Protein AF-A0A522CCT6-F1 (afdb_monomer)

Sequence (217 aa):
MSASAGYTDYTLQALAQTRNPDTLGWSIVVLIGLASYLYTVEIQARRWPVVFAGLGFLLMDLFNETVNGIVAHASGYAAIWTVTGPTVYQPLVGLNAEILFTFAIAGMGFAKVLPEDRHARILGIDNRLFLVTVFSMLSVGIEVALHFGGIFHWAYPWWGWPAVPLIVVVGYMPFYGIAAWLHDLGEQRAKQLRLLALVGGTDLALIVVFGPVLGWL

Structure (mmCIF, N/CA/C/O backbone):
data_AF-A0A522CCT6-F1
#
_entry.id   AF-A0A522CCT6-F1
#
loop_
_atom_site.group_PDB
_atom_site.id
_atom_site.type_symbol
_atom_site.label_atom_id
_atom_site.label_alt_id
_atom_site.label_comp_id
_atom_site.label_asym_id
_atom_site.label_entity_id
_atom_site.label_seq_id
_atom_site.pdbx_PDB_ins_code
_atom_site.Cartn_x
_atom_site.Cartn_y
_atom_site.Cartn_z
_atom_site.occupancy
_atom_site.B_iso_or_equiv
_atom_site.auth_seq_id
_atom_site.auth_comp_id
_atom_site.auth_asym_id
_atom_site.auth_atom_id
_atom_site.pdbx_PDB_model_num
ATOM 1 N N . MET A 1 1 ? 14.608 16.348 -27.925 1.00 38.34 1 MET A N 1
ATOM 2 C CA . MET A 1 1 ? 15.075 14.965 -27.699 1.00 38.34 1 MET A CA 1
ATOM 3 C C . MET A 1 1 ? 13.858 14.072 -27.823 1.00 38.34 1 MET A C 1
ATOM 5 O O . MET A 1 1 ? 12.977 14.163 -26.981 1.00 38.34 1 MET A O 1
ATOM 9 N N . SER A 1 2 ? 13.725 13.343 -28.931 1.00 38.22 2 SER A N 1
ATOM 10 C CA . SER A 1 2 ? 12.624 12.397 -29.117 1.00 38.22 2 SER A CA 1
ATOM 11 C C . SER A 1 2 ? 12.846 11.221 -28.172 1.00 38.22 2 SER A C 1
ATOM 13 O O . SER A 1 2 ? 13.811 10.480 -28.354 1.00 38.22 2 SER A O 1
ATOM 15 N N . ALA A 1 3 ? 12.005 11.081 -27.149 1.00 44.88 3 ALA A N 1
ATOM 16 C CA . ALA A 1 3 ? 11.965 9.859 -26.361 1.00 44.88 3 ALA A CA 1
ATOM 17 C C . ALA A 1 3 ? 11.615 8.714 -27.317 1.00 44.88 3 ALA A C 1
ATOM 19 O O . ALA A 1 3 ? 10.571 8.740 -27.970 1.00 44.88 3 ALA A O 1
ATOM 20 N N . SER A 1 4 ? 12.533 7.768 -27.484 1.00 45.31 4 SER A N 1
ATOM 21 C CA . SER A 1 4 ? 12.257 6.524 -28.189 1.00 45.31 4 SER A CA 1
ATOM 22 C C . SER A 1 4 ? 11.098 5.821 -27.488 1.00 45.31 4 SER A C 1
ATOM 24 O O . SER A 1 4 ? 11.133 5.658 -26.271 1.00 45.31 4 SER A O 1
ATOM 26 N N . ALA A 1 5 ? 10.081 5.427 -28.255 1.00 58.88 5 ALA A N 1
ATOM 27 C CA . ALA A 1 5 ? 8.995 4.584 -27.777 1.00 58.88 5 ALA A CA 1
ATOM 28 C C . ALA A 1 5 ? 9.580 3.274 -27.227 1.00 58.88 5 ALA A C 1
ATOM 30 O O . ALA A 1 5 ? 10.168 2.492 -27.974 1.00 58.88 5 ALA A O 1
ATOM 31 N N . GLY A 1 6 ? 9.470 3.081 -25.919 1.00 83.00 6 GLY A N 1
ATOM 32 C CA . GLY A 1 6 ? 10.033 1.946 -25.209 1.00 83.00 6 GLY A CA 1
ATOM 33 C C . GLY A 1 6 ? 9.974 2.179 -23.706 1.00 83.00 6 GLY A C 1
ATOM 34 O O . GLY A 1 6 ? 10.095 3.312 -23.238 1.00 83.00 6 GLY A O 1
ATOM 35 N N . TYR A 1 7 ? 9.772 1.095 -22.964 1.00 94.00 7 TYR A N 1
ATOM 36 C CA . TYR A 1 7 ? 9.820 1.128 -21.512 1.00 94.00 7 TYR A CA 1
ATOM 37 C C . TYR A 1 7 ? 11.208 1.536 -21.008 1.00 94.00 7 TYR A C 1
ATOM 39 O O . TYR A 1 7 ? 12.218 1.224 -21.639 1.00 94.00 7 TYR A O 1
ATOM 47 N N . THR A 1 8 ? 11.268 2.184 -19.846 1.00 95.31 8 THR A N 1
ATOM 48 C CA . THR A 1 8 ? 12.533 2.405 -19.133 1.00 95.31 8 THR A CA 1
ATOM 49 C C . THR A 1 8 ? 13.175 1.074 -18.728 1.00 95.31 8 THR A C 1
ATOM 51 O O . THR A 1 8 ? 12.474 0.088 -18.485 1.00 95.31 8 THR A O 1
ATOM 54 N N . ASP A 1 9 ? 14.504 1.046 -18.596 1.00 95.12 9 ASP A N 1
ATOM 55 C CA . ASP A 1 9 ? 15.256 -0.186 -18.302 1.00 95.12 9 ASP A CA 1
ATOM 56 C C . ASP A 1 9 ? 14.780 -0.888 -17.020 1.00 95.12 9 ASP A C 1
ATOM 58 O O . ASP A 1 9 ? 14.570 -2.101 -17.011 1.00 95.12 9 ASP A O 1
ATOM 62 N N . TYR A 1 10 ? 14.529 -0.131 -15.948 1.00 95.12 10 TYR A N 1
ATOM 63 C CA . TYR A 1 10 ? 14.006 -0.691 -14.697 1.00 95.12 10 TYR A CA 1
ATOM 64 C C . TYR A 1 10 ? 12.554 -1.172 -14.824 1.00 95.12 10 TYR A C 1
ATOM 66 O O . TYR A 1 10 ? 12.183 -2.142 -14.168 1.00 95.12 10 TYR A O 1
ATOM 74 N N . THR A 1 11 ? 11.738 -0.569 -15.698 1.00 96.31 11 THR A N 1
ATOM 75 C CA . THR A 1 11 ? 10.384 -1.079 -15.965 1.00 96.31 11 THR A CA 1
ATOM 76 C C . THR A 1 11 ? 10.453 -2.399 -16.721 1.00 96.31 11 THR A C 1
ATOM 78 O O . THR A 1 11 ? 9.751 -3.338 -16.358 1.00 96.31 11 THR A O 1
ATOM 81 N N . LEU A 1 12 ? 11.335 -2.521 -17.719 1.00 96.19 12 LEU A N 1
ATOM 82 C CA . LEU A 1 12 ? 11.570 -3.792 -18.413 1.00 96.19 12 LEU A CA 1
ATOM 83 C C . LEU A 1 12 ? 12.050 -4.878 -17.447 1.00 96.19 12 LEU A C 1
ATOM 85 O O . LEU A 1 12 ? 11.553 -6.003 -17.489 1.00 96.19 12 LEU A O 1
ATOM 89 N N . GLN A 1 13 ? 12.976 -4.535 -16.550 1.00 96.25 13 GLN A N 1
ATOM 90 C CA . GLN A 1 13 ? 13.463 -5.452 -15.525 1.00 96.25 13 GLN A CA 1
ATOM 91 C C . GLN A 1 13 ? 12.337 -5.904 -14.585 1.00 96.25 13 GLN A C 1
ATOM 93 O O . GLN A 1 13 ? 12.165 -7.104 -14.379 1.00 96.25 13 GLN A O 1
ATOM 98 N N . ALA A 1 14 ? 11.548 -4.971 -14.050 1.00 97.00 14 ALA A N 1
ATOM 99 C CA . ALA A 1 14 ? 10.438 -5.281 -13.155 1.00 97.00 14 ALA A CA 1
ATOM 100 C C . ALA A 1 14 ? 9.352 -6.126 -13.847 1.00 97.00 14 ALA A C 1
ATOM 102 O O . ALA A 1 14 ? 8.831 -7.077 -13.260 1.00 97.00 14 ALA A O 1
ATOM 103 N N . LEU A 1 15 ? 9.039 -5.840 -15.116 1.00 95.88 15 LEU A N 1
ATOM 104 C CA . LEU A 1 15 ? 8.110 -6.645 -15.917 1.00 95.88 15 LEU A CA 1
ATOM 105 C C . LEU A 1 15 ? 8.635 -8.070 -16.134 1.00 95.88 15 LEU A C 1
ATOM 107 O O . LEU A 1 15 ? 7.863 -9.016 -16.017 1.00 95.88 15 LEU A O 1
ATOM 111 N N . ALA A 1 16 ? 9.938 -8.249 -16.371 1.00 95.44 16 ALA A N 1
ATOM 112 C CA . ALA A 1 16 ? 10.547 -9.576 -16.502 1.00 95.44 16 ALA A CA 1
ATOM 113 C C . ALA A 1 16 ? 10.541 -10.385 -15.186 1.00 95.44 16 ALA A C 1
ATOM 115 O O . ALA A 1 16 ? 10.553 -11.615 -15.215 1.00 95.44 16 ALA A O 1
ATOM 116 N N . GLN A 1 17 ? 10.525 -9.712 -14.032 1.00 95.31 17 GLN A N 1
ATOM 117 C CA . GLN A 1 17 ? 10.392 -10.347 -12.713 1.00 95.31 17 GLN A CA 1
ATOM 118 C C . GLN A 1 17 ? 8.932 -10.633 -12.336 1.00 95.31 17 GLN A C 1
ATOM 120 O O . GLN A 1 17 ? 8.663 -11.509 -11.511 1.00 95.31 17 GLN A O 1
ATOM 125 N N . THR A 1 18 ? 7.985 -9.907 -12.932 1.00 96.62 18 THR A N 1
ATOM 126 C CA . THR A 1 18 ? 6.568 -9.991 -12.581 1.00 96.62 18 THR A CA 1
ATOM 127 C C . THR A 1 18 ? 6.025 -11.387 -12.879 1.00 96.62 18 THR A C 1
ATOM 129 O O . THR A 1 18 ? 6.112 -11.885 -13.998 1.00 96.62 18 THR A O 1
ATOM 132 N N . ARG A 1 19 ? 5.454 -12.024 -11.853 1.00 96.00 19 ARG A N 1
ATOM 133 C CA . ARG A 1 19 ? 4.876 -13.378 -11.869 1.00 96.00 19 ARG A CA 1
ATOM 134 C C . ARG A 1 19 ? 5.852 -14.457 -12.345 1.00 96.00 19 ARG A C 1
ATOM 136 O O . ARG A 1 19 ? 5.422 -15.507 -12.817 1.00 96.00 19 ARG A O 1
ATOM 143 N N . ASN A 1 20 ? 7.155 -14.226 -12.184 1.00 96.25 20 ASN A N 1
ATOM 144 C CA . ASN A 1 20 ? 8.168 -15.227 -12.476 1.00 96.25 20 ASN A CA 1
ATOM 145 C C . ASN A 1 20 ? 8.211 -16.283 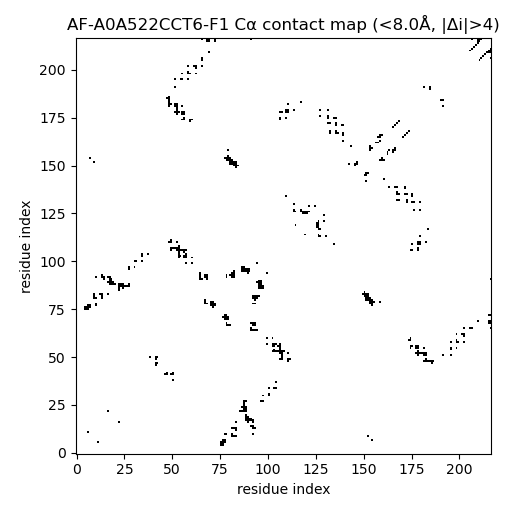-11.347 1.00 96.25 20 ASN A C 1
ATOM 147 O O . ASN A 1 20 ? 8.546 -15.941 -10.211 1.00 96.25 20 ASN A O 1
ATOM 151 N N . PRO A 1 21 ? 7.891 -17.564 -11.616 1.00 94.75 21 PRO A N 1
ATOM 152 C CA . PRO A 1 21 ? 7.942 -18.610 -10.597 1.00 94.75 21 PRO A CA 1
ATOM 153 C C . PRO A 1 21 ? 9.370 -18.936 -10.134 1.00 94.75 21 PRO A C 1
ATOM 155 O O . PRO A 1 21 ? 9.532 -19.458 -9.034 1.00 94.75 21 PRO A O 1
ATOM 158 N N . ASP A 1 22 ? 10.402 -18.601 -10.913 1.00 95.81 22 ASP A N 1
ATOM 159 C CA . ASP A 1 22 ? 11.800 -18.894 -10.572 1.00 95.81 22 ASP A CA 1
ATOM 160 C C . ASP A 1 22 ? 12.309 -18.054 -9.390 1.00 95.81 22 ASP A C 1
ATOM 162 O O . ASP A 1 22 ? 13.301 -18.413 -8.756 1.00 95.81 22 ASP A O 1
ATOM 166 N N . THR A 1 23 ? 11.632 -16.947 -9.059 1.00 94.88 23 THR A N 1
ATOM 167 C CA . THR A 1 23 ? 11.964 -16.140 -7.875 1.00 94.88 23 THR A CA 1
ATOM 168 C C . THR A 1 23 ? 11.328 -16.678 -6.592 1.00 94.88 23 THR A C 1
ATOM 170 O O . THR A 1 23 ? 11.617 -16.144 -5.523 1.00 94.88 23 THR A O 1
ATOM 173 N N . LEU A 1 24 ? 10.461 -17.704 -6.663 1.00 95.12 24 LEU A N 1
ATOM 174 C CA . LEU A 1 24 ? 9.726 -18.216 -5.502 1.00 95.12 24 LEU A CA 1
ATOM 175 C C . LEU A 1 24 ? 10.664 -18.668 -4.377 1.00 95.12 24 LEU A C 1
ATOM 177 O O . LEU A 1 24 ? 11.432 -19.619 -4.514 1.00 95.12 24 LEU A O 1
ATOM 181 N N . GLY A 1 25 ? 10.548 -18.000 -3.228 1.00 94.06 25 GLY A N 1
ATOM 182 C CA . GLY A 1 25 ? 11.356 -18.264 -2.038 1.00 94.06 25 GLY A CA 1
ATOM 183 C C . GLY A 1 25 ? 10.530 -18.673 -0.817 1.00 94.06 25 GLY A C 1
ATOM 184 O O . GLY A 1 25 ? 9.417 -18.198 -0.608 1.00 94.06 25 GLY A O 1
ATOM 185 N N . TRP A 1 26 ? 11.106 -19.509 0.053 1.00 95.44 26 TRP A N 1
ATOM 186 C CA . TRP A 1 26 ? 10.449 -20.017 1.270 1.00 95.44 26 TRP A CA 1
ATOM 187 C C . TRP A 1 26 ? 10.002 -18.938 2.262 1.00 95.44 26 TRP A C 1
ATOM 189 O O . TRP A 1 26 ? 9.054 -19.155 3.018 1.00 95.44 26 TRP A O 1
ATOM 199 N N . SER A 1 27 ? 10.636 -17.766 2.270 1.00 95.81 27 SER A N 1
ATOM 200 C CA . SER A 1 27 ? 10.248 -16.653 3.142 1.00 95.81 27 SER A CA 1
ATOM 201 C C . SER A 1 27 ? 8.829 -16.151 2.872 1.00 95.81 27 SER A C 1
ATOM 203 O O . SER A 1 27 ? 8.215 -15.633 3.801 1.00 95.81 27 SER A O 1
ATOM 205 N N . ILE A 1 28 ? 8.243 -16.391 1.689 1.00 96.25 28 ILE A N 1
ATOM 206 C CA . ILE A 1 28 ? 6.820 -16.098 1.456 1.00 96.25 28 ILE A CA 1
ATOM 207 C C . ILE A 1 28 ? 5.914 -16.866 2.430 1.00 96.25 28 ILE A C 1
ATOM 209 O O . ILE A 1 28 ? 4.930 -16.321 2.921 1.00 96.25 28 ILE A O 1
ATOM 213 N N . VAL A 1 29 ? 6.280 -18.101 2.794 1.00 97.25 29 VAL A N 1
ATOM 214 C CA . VAL A 1 29 ? 5.535 -18.919 3.764 1.00 97.25 29 VAL A CA 1
ATOM 215 C C . VAL A 1 29 ? 5.610 -18.298 5.159 1.00 97.25 29 VAL A C 1
ATOM 217 O O . VAL A 1 29 ? 4.612 -18.272 5.877 1.00 97.25 29 VAL A O 1
ATOM 220 N N . VAL A 1 30 ? 6.768 -17.742 5.532 1.00 97.44 30 VAL A N 1
ATOM 221 C CA . VAL A 1 30 ? 6.946 -17.025 6.805 1.00 97.44 30 VAL A CA 1
ATOM 222 C C . VAL A 1 30 ? 6.106 -15.749 6.828 1.00 97.44 30 VAL A C 1
ATOM 224 O O . VAL A 1 30 ? 5.435 -15.491 7.825 1.00 97.44 30 VAL A O 1
ATOM 227 N N . LEU A 1 31 ? 6.084 -14.985 5.732 1.00 97.75 31 LEU A N 1
ATOM 228 C CA . LEU A 1 31 ? 5.268 -13.773 5.608 1.00 97.75 31 LEU A CA 1
ATOM 229 C C . LEU A 1 31 ? 3.766 -14.085 5.714 1.00 97.75 31 LEU A C 1
ATOM 231 O O . LEU A 1 31 ? 3.056 -13.432 6.481 1.00 97.75 31 LEU A O 1
ATOM 235 N N . ILE A 1 32 ? 3.300 -15.137 5.030 1.00 98.00 32 ILE A N 1
ATOM 236 C CA . ILE A 1 32 ? 1.919 -15.635 5.132 1.00 98.00 32 ILE A CA 1
ATOM 237 C C . ILE A 1 32 ? 1.600 -16.044 6.572 1.00 98.00 32 ILE A C 1
ATOM 239 O O . ILE A 1 32 ? 0.561 -15.651 7.108 1.00 98.00 32 ILE A O 1
ATOM 243 N N . GLY A 1 33 ? 2.480 -16.820 7.209 1.00 98.38 33 GLY A N 1
ATOM 244 C CA . GLY A 1 33 ? 2.307 -17.275 8.587 1.00 98.38 33 GLY A CA 1
ATOM 245 C C . GLY A 1 33 ? 2.238 -16.114 9.580 1.00 98.38 33 GLY A C 1
ATOM 246 O O . GLY A 1 33 ? 1.347 -16.089 10.428 1.00 98.38 33 GLY A O 1
ATOM 247 N N . LEU A 1 34 ? 3.119 -15.120 9.433 1.00 98.31 34 LEU A N 1
ATOM 248 C CA . LEU A 1 34 ? 3.149 -13.917 10.264 1.00 98.31 34 LEU A CA 1
ATOM 249 C C . LEU A 1 34 ? 1.863 -13.101 10.118 1.00 98.31 34 LEU A C 1
ATOM 251 O O . LEU A 1 34 ? 1.221 -12.793 11.123 1.00 98.31 34 LEU A O 1
ATOM 255 N N . ALA A 1 35 ? 1.464 -12.780 8.884 1.00 98.50 35 ALA A N 1
ATOM 256 C CA . ALA A 1 35 ? 0.232 -12.040 8.634 1.00 98.50 35 ALA A CA 1
ATOM 257 C C . ALA A 1 35 ? -0.978 -12.801 9.198 1.00 98.50 35 ALA A C 1
ATOM 259 O O . ALA A 1 35 ? -1.757 -12.241 9.969 1.00 98.50 35 ALA A O 1
ATOM 260 N N . SER A 1 36 ? -1.085 -14.101 8.911 1.00 98.44 36 SER A N 1
ATOM 261 C CA . SER A 1 36 ? -2.173 -14.954 9.407 1.00 98.44 36 SER A CA 1
ATOM 262 C C . SER A 1 36 ? -2.245 -14.976 10.934 1.00 98.44 36 SER A C 1
ATOM 264 O O . SER A 1 36 ? -3.330 -14.853 11.506 1.00 98.44 36 SER A O 1
ATOM 266 N N . TYR A 1 37 ? -1.099 -15.097 11.609 1.00 98.69 37 TYR A N 1
ATOM 267 C CA . TYR A 1 37 ? -1.025 -15.075 13.067 1.00 98.69 37 TYR A CA 1
ATOM 268 C C . TYR A 1 37 ? -1.476 -13.726 13.639 1.00 98.69 37 TYR A C 1
ATOM 270 O O . TYR A 1 37 ? -2.319 -13.701 14.535 1.00 98.69 37 TYR A O 1
ATOM 278 N N . LEU A 1 38 ? -0.990 -12.607 13.091 1.00 98.62 38 LEU A N 1
ATOM 279 C CA . LEU A 1 38 ? -1.365 -11.263 13.545 1.00 98.62 38 LEU A CA 1
ATOM 280 C C . LEU A 1 38 ? -2.869 -11.010 13.392 1.00 98.62 38 LEU A C 1
ATOM 282 O O . LEU A 1 38 ? -3.520 -10.595 14.351 1.00 98.62 38 LEU A O 1
ATOM 286 N N . TYR A 1 39 ? -3.446 -11.339 12.234 1.00 98.69 39 TYR A N 1
ATOM 287 C CA . TYR A 1 39 ? -4.894 -11.248 12.038 1.00 98.69 39 TYR A CA 1
ATOM 288 C C . TYR A 1 39 ? -5.655 -12.162 13.005 1.00 98.69 39 TYR A C 1
ATOM 290 O O . TYR A 1 39 ? -6.651 -11.740 13.589 1.00 98.69 39 TYR A O 1
ATOM 298 N N . TH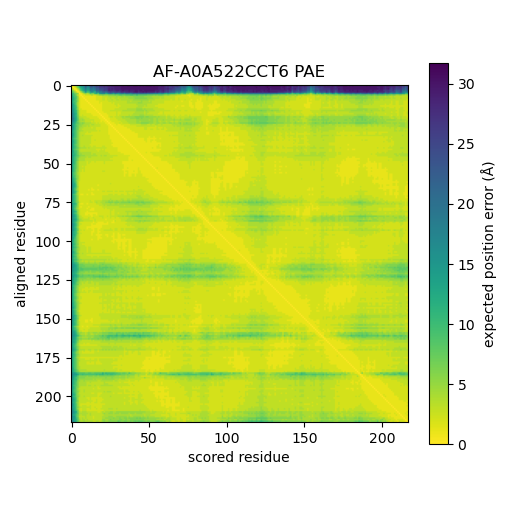R A 1 40 ? -5.175 -13.387 13.237 1.00 98.75 40 THR A N 1
ATOM 299 C CA . THR A 1 40 ? -5.801 -14.324 14.183 1.00 98.75 40 THR A CA 1
ATOM 300 C C . THR A 1 40 ? -5.842 -13.754 15.599 1.00 98.75 40 THR A C 1
ATOM 302 O O . THR A 1 40 ? -6.895 -13.793 16.235 1.00 98.75 40 THR A O 1
ATOM 305 N N . VAL A 1 41 ? -4.738 -13.176 16.081 1.00 98.62 41 VAL A N 1
ATOM 306 C CA . VAL A 1 41 ? -4.660 -12.554 17.413 1.00 98.62 41 VAL A CA 1
ATOM 307 C C . VAL A 1 41 ? -5.664 -11.407 17.547 1.00 98.62 41 VAL A C 1
ATOM 309 O O . VAL A 1 41 ? -6.403 -11.339 18.531 1.00 98.62 41 VAL A O 1
ATOM 312 N N . GLU A 1 42 ? -5.748 -10.525 16.550 1.00 98.44 42 GLU A N 1
ATOM 313 C CA . GLU A 1 42 ? -6.676 -9.388 16.588 1.00 98.44 42 GLU A CA 1
ATOM 314 C C . GLU A 1 42 ? -8.146 -9.825 16.483 1.00 98.44 42 GLU A C 1
ATOM 316 O O . GLU A 1 42 ? -9.010 -9.271 17.171 1.00 98.44 42 GLU A O 1
ATOM 321 N N . ILE A 1 43 ? -8.435 -10.865 15.695 1.00 98.50 43 ILE A N 1
ATOM 322 C CA . ILE A 1 43 ? -9.773 -11.462 15.583 1.00 98.50 43 ILE A CA 1
ATOM 323 C C . ILE A 1 43 ? -10.184 -12.134 16.899 1.00 98.50 43 ILE A C 1
ATOM 325 O O . ILE A 1 43 ? -11.303 -11.910 17.369 1.00 98.50 43 ILE A O 1
ATOM 329 N N . GLN A 1 44 ? -9.299 -12.914 17.530 1.00 98.50 44 GLN A N 1
ATOM 330 C CA . GLN A 1 44 ? -9.561 -13.553 18.828 1.00 98.50 44 GLN A CA 1
ATOM 331 C C . GLN A 1 44 ? -9.823 -12.517 19.925 1.00 98.50 44 GLN A C 1
ATOM 333 O O . GLN A 1 44 ? -10.746 -12.677 20.724 1.00 98.50 44 GLN A O 1
ATOM 338 N N . ALA A 1 45 ? -9.076 -11.411 19.907 1.00 98.12 45 ALA A N 1
ATOM 339 C CA . ALA A 1 45 ? -9.287 -10.273 20.796 1.00 98.12 45 ALA A CA 1
ATOM 340 C C . ALA A 1 45 ? -10.520 -9.419 20.432 1.00 98.12 45 ALA A C 1
ATOM 342 O O . ALA A 1 45 ? -10.807 -8.441 21.120 1.00 98.12 45 ALA A O 1
ATOM 343 N N . ARG A 1 46 ? -11.249 -9.760 19.357 1.00 97.31 46 ARG A N 1
ATOM 344 C CA . ARG A 1 46 ? -12.401 -9.015 18.816 1.00 97.31 46 ARG A CA 1
ATOM 345 C C . ARG A 1 46 ? -12.092 -7.549 18.492 1.00 97.31 46 ARG A C 1
ATOM 347 O O . ARG A 1 46 ? -12.990 -6.707 18.496 1.00 97.31 46 ARG A O 1
ATOM 354 N N . ARG A 1 47 ? -10.841 -7.242 18.146 1.00 97.50 47 ARG A N 1
ATOM 355 C CA . ARG A 1 47 ? -10.372 -5.899 17.773 1.00 97.50 47 ARG A CA 1
ATOM 356 C C . ARG A 1 47 ? -10.672 -5.611 16.303 1.00 97.50 47 ARG A C 1
ATOM 358 O O . ARG A 1 47 ? -9.785 -5.331 15.502 1.00 97.50 47 ARG A O 1
ATOM 365 N N . TRP A 1 48 ? -11.953 -5.676 15.943 1.00 97.75 48 TRP A N 1
ATOM 366 C CA . TRP A 1 48 ? -12.427 -5.448 14.575 1.00 97.75 48 TRP A CA 1
ATOM 367 C C . TRP A 1 48 ? -11.966 -4.120 13.960 1.00 97.75 48 TRP A C 1
ATOM 369 O O . TRP A 1 48 ? -11.579 -4.150 12.794 1.00 97.75 48 TRP A O 1
ATOM 379 N N . PRO A 1 49 ? -11.918 -2.989 14.695 1.00 97.75 49 PRO A N 1
ATOM 380 C CA . PRO A 1 49 ? -11.386 -1.745 14.141 1.00 97.75 49 PRO A CA 1
ATOM 381 C C . PRO A 1 49 ? -9.932 -1.867 13.662 1.00 97.75 49 PRO A C 1
ATOM 383 O O . PRO A 1 49 ? -9.588 -1.324 12.618 1.00 97.75 49 PRO A O 1
ATOM 386 N N . VAL A 1 50 ? -9.097 -2.636 14.372 1.00 98.31 50 VAL A N 1
ATOM 387 C CA . VAL A 1 50 ? -7.698 -2.899 13.993 1.00 98.31 50 VAL A CA 1
ATOM 388 C C . VAL A 1 50 ? -7.633 -3.814 12.773 1.00 98.31 50 VAL A C 1
ATOM 390 O O . VAL A 1 50 ? -6.931 -3.504 11.815 1.00 98.31 50 VAL A O 1
ATOM 393 N N . VAL A 1 51 ? -8.409 -4.905 12.774 1.00 98.56 51 VAL A N 1
ATOM 394 C CA . VAL A 1 51 ? -8.506 -5.832 11.630 1.00 98.56 51 VAL A CA 1
ATOM 395 C C . VAL A 1 51 ? -8.909 -5.082 10.362 1.00 98.56 51 VAL A C 1
ATOM 397 O O . VAL A 1 51 ? -8.277 -5.234 9.321 1.00 98.56 51 VAL A O 1
ATOM 400 N 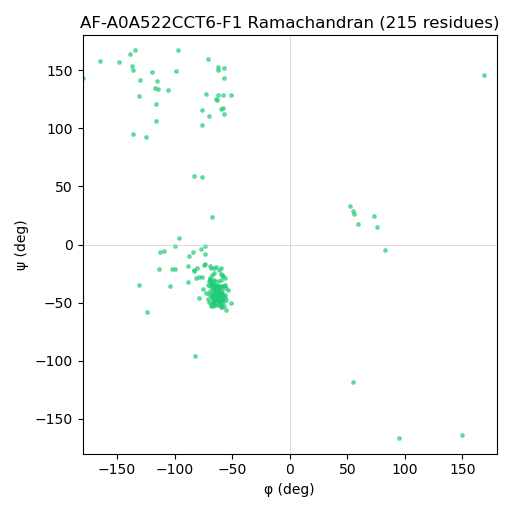N . PHE A 1 52 ? -9.942 -4.242 10.442 1.00 98.56 52 PHE A N 1
ATOM 401 C CA . PHE A 1 52 ? -10.418 -3.485 9.292 1.00 98.56 52 PHE A CA 1
ATOM 402 C C . PHE A 1 52 ? -9.453 -2.383 8.873 1.00 98.56 52 PHE A C 1
ATOM 404 O O . PHE A 1 52 ? -9.307 -2.176 7.677 1.00 98.56 52 PHE A O 1
ATOM 411 N N . ALA A 1 53 ? -8.750 -1.733 9.802 1.00 98.56 53 ALA A N 1
ATOM 412 C CA . ALA A 1 53 ? -7.679 -0.805 9.449 1.00 98.56 53 ALA A CA 1
ATOM 413 C C . ALA A 1 53 ? -6.562 -1.496 8.646 1.00 98.56 53 ALA A C 1
ATOM 415 O O . ALA A 1 53 ? -6.109 -0.943 7.648 1.00 98.56 53 ALA A O 1
ATOM 416 N N . GLY A 1 54 ? -6.173 -2.721 9.025 1.00 98.50 54 GLY A N 1
ATOM 417 C CA . GLY A 1 54 ? -5.242 -3.556 8.257 1.00 98.50 54 GLY A CA 1
ATOM 418 C C . GLY A 1 54 ? -5.743 -3.868 6.847 1.00 98.50 54 GLY A C 1
ATOM 419 O O . GLY A 1 54 ? -5.051 -3.593 5.870 1.00 98.50 54 GLY A O 1
ATOM 420 N N . LEU A 1 55 ? -6.976 -4.374 6.734 1.00 98.69 55 LEU A N 1
ATOM 421 C CA . LEU A 1 55 ? -7.576 -4.697 5.436 1.00 98.69 55 LEU A CA 1
ATOM 422 C C . LEU A 1 55 ? -7.744 -3.459 4.553 1.00 98.69 55 LEU A C 1
ATOM 424 O O . LEU A 1 55 ? -7.457 -3.518 3.368 1.00 98.69 55 LEU A O 1
ATOM 428 N N . GLY A 1 56 ? -8.185 -2.334 5.115 1.00 98.50 56 GLY A N 1
ATOM 429 C CA . GLY A 1 56 ? -8.338 -1.091 4.365 1.00 98.50 56 GLY A CA 1
ATOM 430 C C . GLY A 1 56 ? -7.010 -0.577 3.823 1.00 98.50 56 GLY A C 1
ATOM 431 O O . GLY A 1 56 ? -6.958 -0.139 2.680 1.00 98.50 56 GLY A O 1
ATOM 432 N N . PHE A 1 57 ? -5.938 -0.684 4.610 1.00 98.62 57 PHE A N 1
ATOM 433 C CA . PHE A 1 57 ? -4.592 -0.314 4.173 1.00 98.62 57 PHE A CA 1
ATOM 434 C C . PHE A 1 57 ? -4.114 -1.195 3.010 1.00 98.62 57 PHE A C 1
ATOM 436 O O . PHE A 1 57 ? -3.629 -0.674 2.012 1.00 98.62 57 PHE A O 1
ATOM 443 N N . LEU A 1 58 ? -4.325 -2.512 3.105 1.00 98.62 58 LEU A N 1
ATOM 444 C CA . LEU A 1 58 ? -4.007 -3.460 2.035 1.00 98.62 58 LEU A CA 1
ATOM 445 C C . LEU A 1 58 ? -4.818 -3.208 0.759 1.00 98.62 58 LEU A C 1
ATOM 447 O O . LEU A 1 58 ? -4.272 -3.265 -0.333 1.00 98.62 58 LEU A O 1
ATOM 451 N N . LEU A 1 59 ? -6.119 -2.941 0.871 1.00 98.50 59 LEU A N 1
ATOM 452 C CA . LEU A 1 59 ? -6.953 -2.672 -0.304 1.00 98.50 59 LEU A CA 1
ATOM 453 C C . LEU A 1 59 ? -6.532 -1.370 -1.001 1.00 98.50 59 LEU A C 1
ATOM 455 O O . LEU A 1 59 ? -6.472 -1.316 -2.221 1.00 98.50 59 LEU A O 1
ATOM 459 N N . MET A 1 60 ? -6.147 -0.339 -0.242 1.00 98.12 60 MET A N 1
ATOM 460 C CA . MET A 1 60 ? -5.562 0.866 -0.842 1.00 98.12 60 MET A CA 1
ATOM 461 C C . MET A 1 60 ? -4.256 0.578 -1.590 1.00 98.12 60 MET A C 1
ATOM 463 O O . MET A 1 60 ? -4.013 1.198 -2.624 1.00 98.12 60 MET A O 1
ATOM 467 N N . ASP A 1 61 ? -3.439 -0.355 -1.101 1.00 97.81 61 ASP A N 1
ATOM 468 C CA . ASP A 1 61 ? -2.227 -0.804 -1.792 1.00 97.81 61 ASP A CA 1
ATOM 469 C C . ASP A 1 61 ? -2.553 -1.498 -3.106 1.00 97.81 61 ASP A C 1
ATOM 471 O O . ASP A 1 61 ? -2.091 -1.084 -4.165 1.00 97.81 61 ASP A O 1
ATOM 475 N N . LEU A 1 62 ? -3.450 -2.483 -3.060 1.00 98.12 62 LEU A N 1
ATOM 476 C CA . LEU A 1 62 ? -3.884 -3.210 -4.248 1.00 98.12 62 LEU A CA 1
ATOM 477 C C . LEU A 1 62 ? -4.492 -2.276 -5.297 1.00 98.12 62 LEU A C 1
ATOM 479 O O . LEU A 1 62 ? -4.195 -2.433 -6.484 1.00 98.12 62 LEU A O 1
ATOM 483 N N . PHE A 1 63 ? -5.281 -1.281 -4.881 1.00 98.00 63 PHE A N 1
ATOM 484 C CA . PHE A 1 63 ? -5.787 -0.242 -5.774 1.00 98.00 63 PHE A CA 1
ATOM 485 C C . PHE A 1 63 ? -4.643 0.492 -6.481 1.00 98.00 63 PHE A C 1
ATOM 487 O O . PHE A 1 63 ? -4.621 0.591 -7.710 1.00 98.00 63 PHE A O 1
ATOM 494 N N . ASN A 1 64 ? -3.676 0.994 -5.709 1.00 97.75 64 ASN A N 1
ATOM 495 C CA . ASN A 1 64 ? -2.556 1.773 -6.227 1.00 97.75 64 ASN A CA 1
ATOM 496 C C . ASN A 1 64 ? -1.651 0.944 -7.135 1.00 97.75 64 ASN A C 1
ATOM 498 O O . ASN A 1 64 ? -1.288 1.418 -8.206 1.00 97.75 64 ASN A O 1
ATOM 502 N N . GLU A 1 65 ? -1.356 -0.300 -6.778 1.00 97.81 65 GLU A N 1
ATOM 503 C CA . GLU A 1 65 ? -0.540 -1.208 -7.586 1.00 97.81 65 GLU A CA 1
ATOM 504 C C . GLU A 1 65 ? -1.240 -1.631 -8.879 1.00 97.81 65 GLU A C 1
ATOM 506 O O . GLU A 1 65 ? -0.615 -1.754 -9.935 1.00 97.81 65 GLU A O 1
ATOM 511 N N . THR A 1 66 ? -2.565 -1.776 -8.833 1.00 98.00 66 THR A N 1
ATOM 512 C CA . THR A 1 66 ? -3.372 -2.017 -10.033 1.00 98.00 66 THR A CA 1
ATOM 513 C C . THR A 1 66 ? -3.330 -0.805 -10.962 1.00 98.00 66 THR A C 1
ATOM 515 O O . THR A 1 66 ? -3.060 -0.949 -12.155 1.00 98.00 66 THR A O 1
ATOM 518 N N . VAL A 1 67 ? -3.533 0.406 -10.431 1.00 97.75 67 VAL A N 1
ATOM 519 C CA . VAL A 1 67 ? -3.412 1.655 -11.202 1.00 97.75 67 VAL A CA 1
ATOM 520 C C . VAL A 1 67 ? -1.993 1.833 -11.744 1.00 97.75 67 VAL A C 1
ATOM 522 O O . VAL A 1 67 ? -1.830 2.211 -12.901 1.00 97.75 67 VAL A O 1
ATOM 525 N N . ASN A 1 68 ? -0.973 1.510 -10.955 1.00 97.69 68 ASN A N 1
ATOM 526 C CA . ASN A 1 68 ? 0.431 1.577 -11.343 1.00 97.69 68 ASN A CA 1
ATOM 527 C C . ASN A 1 68 ? 0.725 0.671 -12.554 1.00 97.69 68 ASN A C 1
ATOM 529 O O . ASN A 1 68 ? 1.313 1.125 -13.538 1.00 97.69 68 ASN A O 1
ATOM 533 N N . GLY A 1 69 ? 0.231 -0.573 -12.537 1.00 97.06 69 GLY A N 1
ATOM 534 C CA . GLY A 1 69 ? 0.312 -1.492 -13.677 1.00 97.06 69 GLY A CA 1
ATOM 535 C C . GLY A 1 69 ? -0.452 -0.999 -14.912 1.00 97.06 69 GLY A C 1
ATOM 536 O O . GLY A 1 69 ? 0.070 -1.058 -16.026 1.00 97.06 69 GLY A O 1
ATOM 537 N N . ILE A 1 70 ? -1.651 -0.431 -14.727 1.00 97.50 70 ILE A N 1
ATOM 538 C CA . ILE A 1 70 ? -2.423 0.183 -15.822 1.00 97.50 70 ILE A CA 1
ATOM 539 C C . ILE A 1 70 ? -1.645 1.348 -16.447 1.00 97.50 70 ILE A C 1
ATOM 541 O O . ILE A 1 70 ? -1.582 1.450 -17.671 1.00 97.50 70 ILE A O 1
ATOM 545 N N . VAL A 1 71 ? -1.035 2.216 -15.635 1.00 97.19 71 VAL A N 1
ATOM 546 C CA . VAL A 1 71 ? -0.225 3.348 -16.114 1.00 97.19 71 VAL A CA 1
ATOM 547 C C . VAL A 1 71 ? 1.013 2.867 -16.862 1.00 97.19 71 VAL A C 1
ATOM 549 O O . VAL A 1 71 ? 1.338 3.446 -17.902 1.00 97.19 71 VAL A O 1
ATOM 552 N N . ALA A 1 72 ? 1.659 1.792 -16.399 1.00 95.81 72 ALA A N 1
ATOM 553 C CA . ALA A 1 72 ? 2.759 1.169 -17.127 1.00 95.81 72 ALA A CA 1
ATOM 554 C C . ALA A 1 72 ? 2.315 0.805 -18.549 1.00 95.81 72 ALA A C 1
ATOM 556 O O . ALA A 1 72 ? 2.861 1.336 -19.516 1.00 95.81 72 ALA A O 1
ATOM 557 N N . HIS A 1 73 ? 1.251 0.007 -18.677 1.00 95.25 73 HIS A N 1
ATOM 558 C CA . HIS A 1 73 ? 0.739 -0.419 -19.977 1.00 95.25 73 HIS A CA 1
ATOM 559 C C . HIS A 1 73 ? 0.290 0.758 -20.856 1.00 95.25 73 HIS A C 1
ATOM 561 O O . HIS A 1 73 ? 0.705 0.878 -22.007 1.00 95.25 73 HIS A O 1
ATOM 567 N N . ALA A 1 74 ? -0.550 1.645 -20.316 1.00 95.56 74 ALA A N 1
ATOM 568 C CA . ALA A 1 74 ? -1.174 2.724 -21.077 1.00 95.56 74 ALA A CA 1
ATOM 569 C C . ALA A 1 74 ? -0.176 3.802 -21.524 1.00 95.56 74 ALA A C 1
ATOM 571 O O . ALA A 1 74 ? -0.370 4.416 -22.573 1.00 95.56 74 ALA A O 1
ATOM 572 N N . SER A 1 75 ? 0.880 4.052 -20.743 1.00 94.94 75 SER A N 1
ATOM 573 C CA . SER A 1 75 ? 1.902 5.038 -21.103 1.00 94.94 75 SER A CA 1
ATOM 574 C C . SER A 1 75 ? 2.906 4.512 -22.129 1.00 94.94 75 SER A C 1
ATOM 576 O O . SER A 1 75 ? 3.492 5.313 -22.856 1.00 94.94 75 SER A O 1
ATOM 578 N N . GLY A 1 76 ? 3.149 3.195 -22.159 1.00 93.12 76 GLY A N 1
ATOM 579 C CA . GLY A 1 76 ? 4.227 2.589 -22.947 1.00 93.12 76 GLY A CA 1
ATOM 580 C C . GLY A 1 76 ? 5.627 3.103 -22.581 1.00 93.12 76 GLY A C 1
ATOM 581 O O . GLY A 1 76 ? 6.548 2.982 -23.388 1.00 93.12 76 GLY A O 1
ATOM 582 N N . TYR A 1 77 ? 5.773 3.719 -21.402 1.00 94.81 77 TYR A N 1
ATOM 583 C CA . TYR A 1 77 ? 6.996 4.386 -20.949 1.00 94.81 77 TYR A CA 1
ATOM 584 C C . TYR A 1 77 ? 7.480 3.835 -19.607 1.00 94.81 77 TYR A C 1
ATOM 586 O O . TYR A 1 77 ? 8.605 3.350 -19.515 1.00 94.81 77 TYR A O 1
ATOM 594 N N . ALA A 1 78 ? 6.657 3.887 -18.560 1.00 96.38 78 ALA A N 1
ATOM 595 C CA . ALA A 1 78 ? 7.034 3.385 -17.243 1.00 96.38 78 ALA A CA 1
ATOM 596 C C . ALA A 1 78 ? 5.817 3.214 -16.333 1.00 96.38 78 ALA A C 1
ATOM 598 O O . ALA A 1 78 ? 4.794 3.872 -16.515 1.00 96.38 78 ALA A O 1
ATOM 599 N N . ALA A 1 79 ? 5.950 2.370 -15.313 1.00 96.62 79 ALA A N 1
ATOM 600 C CA . ALA A 1 79 ? 5.068 2.453 -14.155 1.00 96.62 79 ALA A CA 1
ATOM 601 C C . ALA A 1 79 ? 5.401 3.719 -13.336 1.00 96.62 79 ALA A C 1
ATOM 603 O O . ALA A 1 79 ? 6.499 4.274 -13.453 1.00 96.62 79 ALA A O 1
ATOM 604 N N . ILE A 1 80 ? 4.468 4.188 -12.504 1.00 96.69 80 ILE A N 1
ATOM 605 C CA . ILE A 1 80 ? 4.693 5.336 -11.610 1.00 96.69 80 ILE A CA 1
ATOM 606 C C . ILE A 1 80 ? 5.848 5.026 -10.643 1.00 96.69 80 ILE A C 1
ATOM 608 O O . ILE A 1 80 ? 6.740 5.859 -10.448 1.00 96.69 8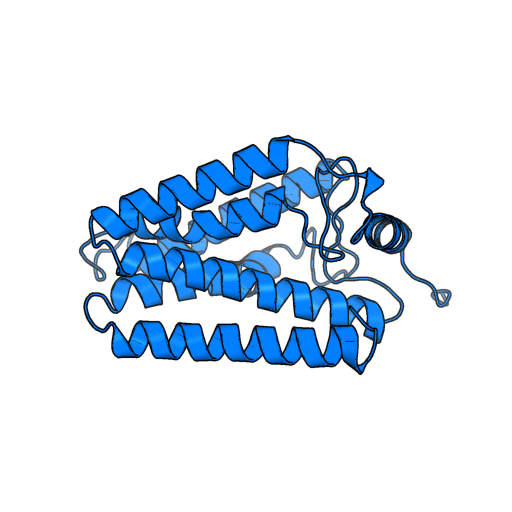0 ILE A O 1
ATOM 612 N N . TRP A 1 81 ? 5.866 3.806 -10.106 1.00 97.62 81 TRP A N 1
ATOM 613 C CA . TRP A 1 81 ? 7.007 3.222 -9.405 1.00 97.62 81 TRP A CA 1
ATOM 614 C C . TRP A 1 81 ? 7.215 1.770 -9.830 1.00 97.62 81 TRP A C 1
ATOM 616 O O . TRP A 1 81 ? 6.279 1.079 -10.232 1.00 97.62 81 TRP A O 1
ATOM 626 N N . THR A 1 82 ? 8.451 1.295 -9.731 1.00 97.50 82 THR A N 1
ATOM 627 C CA . THR A 1 82 ? 8.799 -0.104 -10.012 1.00 97.50 82 THR A CA 1
ATOM 628 C C . THR A 1 82 ? 9.745 -0.634 -8.958 1.00 97.50 82 THR A C 1
ATOM 630 O O . THR A 1 82 ? 10.560 0.112 -8.406 1.00 97.50 82 THR A O 1
ATOM 633 N N . VAL A 1 83 ? 9.651 -1.935 -8.713 1.00 97.31 83 VAL A N 1
ATOM 634 C CA . VAL A 1 83 ? 10.537 -2.643 -7.795 1.00 97.31 83 VAL A CA 1
ATOM 635 C C . VAL A 1 83 ? 11.362 -3.636 -8.590 1.00 97.31 83 VAL A C 1
ATOM 637 O O . VAL A 1 83 ? 10.844 -4.346 -9.454 1.00 97.31 83 VAL A O 1
ATOM 640 N N . THR A 1 84 ? 12.663 -3.650 -8.314 1.00 97.06 84 THR A N 1
ATOM 641 C CA . THR A 1 84 ? 13.623 -4.538 -8.970 1.00 97.06 84 THR A CA 1
ATOM 642 C C . THR A 1 84 ? 14.560 -5.182 -7.961 1.00 97.06 84 THR A C 1
ATOM 644 O O . THR A 1 84 ? 14.713 -4.702 -6.841 1.00 97.06 84 THR A O 1
ATOM 647 N N . GLY A 1 85 ? 15.297 -6.198 -8.400 1.00 94.31 85 GLY A N 1
ATOM 648 C CA . GLY A 1 85 ? 16.312 -6.857 -7.580 1.00 94.31 85 GLY A CA 1
ATOM 649 C C . GLY A 1 85 ? 15.769 -8.099 -6.872 1.00 94.31 85 GLY A C 1
ATOM 650 O O . GLY A 1 85 ? 14.730 -8.622 -7.277 1.00 94.31 85 GLY A O 1
ATOM 651 N N . PRO A 1 86 ? 16.497 -8.642 -5.881 1.00 94.50 86 PRO A N 1
ATOM 652 C CA . PRO A 1 86 ? 16.106 -9.882 -5.218 1.00 94.50 86 PRO A CA 1
ATOM 653 C C . PRO A 1 86 ? 14.779 -9.740 -4.458 1.00 94.50 86 PRO A C 1
ATOM 655 O O . PRO A 1 86 ? 14.650 -8.886 -3.586 1.00 94.50 86 PRO A O 1
ATOM 658 N N . THR A 1 87 ? 13.818 -10.610 -4.763 1.00 95.62 87 THR A N 1
ATOM 659 C CA . THR A 1 87 ? 12.530 -10.742 -4.066 1.00 95.62 87 THR A CA 1
ATOM 660 C C . THR A 1 87 ? 12.070 -12.193 -4.122 1.00 95.62 87 THR A C 1
ATOM 662 O O . THR A 1 87 ? 12.486 -12.950 -5.001 1.00 95.62 87 THR A O 1
ATOM 665 N N . VAL A 1 88 ? 11.212 -12.580 -3.182 1.00 95.75 88 VAL A N 1
ATOM 666 C CA . VAL A 1 88 ? 10.644 -13.927 -3.101 1.00 95.75 88 VAL A CA 1
ATOM 667 C C . VAL A 1 88 ? 9.477 -14.153 -4.058 1.00 95.75 88 VAL A C 1
ATOM 669 O O . VAL A 1 88 ? 9.140 -15.306 -4.287 1.00 95.75 88 VAL A O 1
ATOM 672 N N . TYR A 1 89 ? 8.817 -13.103 -4.559 1.00 97.38 89 TYR A N 1
ATOM 673 C CA . TYR A 1 89 ? 7.787 -13.157 -5.609 1.00 97.38 89 TYR A CA 1
ATOM 674 C C . TYR A 1 89 ? 7.277 -11.744 -5.925 1.00 97.38 89 TYR A C 1
ATOM 676 O O . TYR A 1 89 ? 7.070 -10.956 -5.004 1.00 97.38 89 TYR A O 1
ATOM 684 N N . GLN A 1 90 ? 6.983 -11.449 -7.195 1.00 97.69 90 GLN A N 1
ATOM 685 C CA . GLN A 1 90 ? 6.488 -10.136 -7.627 1.00 97.69 90 GLN A CA 1
ATOM 686 C C . GLN A 1 90 ? 5.161 -10.242 -8.399 1.00 97.69 90 GLN A C 1
ATOM 688 O O . GLN A 1 90 ? 5.184 -10.463 -9.606 1.00 97.69 90 GLN A O 1
ATOM 693 N N . PRO A 1 91 ? 3.983 -10.139 -7.752 1.00 96.75 91 PRO A N 1
ATOM 694 C CA . PRO A 1 91 ? 2.691 -10.242 -8.444 1.00 96.75 91 PRO A CA 1
ATOM 695 C C . PRO A 1 91 ? 2.378 -9.118 -9.449 1.00 96.75 91 PRO A C 1
ATOM 697 O O . PRO A 1 91 ? 1.655 -9.382 -10.417 1.00 96.75 91 PRO A O 1
ATOM 700 N N . LEU A 1 92 ? 2.872 -7.893 -9.225 1.00 97.50 92 LEU A N 1
ATOM 701 C CA . LEU A 1 92 ? 2.702 -6.731 -10.113 1.00 97.50 92 LEU A CA 1
ATOM 702 C C . LEU A 1 92 ? 4.016 -5.946 -10.216 1.00 97.50 92 LEU A C 1
ATOM 704 O O . LEU A 1 92 ? 4.897 -6.096 -9.378 1.00 97.50 92 LEU A O 1
ATOM 708 N N . VAL A 1 93 ? 4.133 -5.076 -11.219 1.00 96.88 93 VAL A N 1
ATOM 709 C CA . VAL A 1 93 ? 5.378 -4.355 -11.554 1.00 96.88 93 VAL A CA 1
ATOM 710 C C . VAL A 1 93 ? 5.977 -3.527 -10.397 1.00 96.88 93 VAL A C 1
ATOM 712 O O . VAL A 1 93 ? 7.194 -3.349 -10.336 1.00 96.88 93 VAL A O 1
ATOM 715 N N . GLY A 1 94 ? 5.143 -3.036 -9.474 1.00 96.19 94 GLY A N 1
ATOM 716 C CA . GLY A 1 94 ? 5.555 -2.318 -8.261 1.00 96.19 94 GLY A CA 1
ATOM 717 C C . GLY A 1 94 ? 5.346 -3.098 -6.960 1.00 96.19 94 GLY A C 1
ATOM 718 O O . GLY A 1 94 ? 5.801 -2.652 -5.911 1.00 96.19 94 GLY A O 1
ATOM 719 N N . LEU A 1 95 ? 4.726 -4.281 -7.017 1.00 97.81 95 LEU A N 1
ATOM 720 C CA . LEU A 1 95 ? 4.292 -5.026 -5.839 1.00 97.81 95 LEU A CA 1
ATOM 721 C C . LEU A 1 95 ? 5.038 -6.342 -5.737 1.00 97.81 95 LEU A C 1
ATOM 723 O O . LEU A 1 95 ? 4.723 -7.294 -6.454 1.00 97.81 95 LEU A O 1
ATOM 727 N N . ASN A 1 96 ? 5.968 -6.417 -4.793 1.00 97.56 96 ASN A N 1
ATOM 728 C CA . ASN A 1 96 ? 6.561 -7.676 -4.377 1.00 97.56 96 ASN A CA 1
ATOM 729 C C . ASN A 1 96 ? 5.888 -8.239 -3.115 1.00 97.56 96 ASN A C 1
ATOM 731 O O . ASN A 1 96 ? 5.091 -7.566 -2.458 1.00 97.56 96 ASN A O 1
ATOM 735 N N . ALA A 1 97 ? 6.158 -9.501 -2.788 1.00 97.44 97 ALA A N 1
ATOM 736 C CA . ALA A 1 97 ? 5.548 -10.162 -1.640 1.00 97.44 97 ALA A CA 1
ATOM 737 C C . ALA A 1 97 ? 5.928 -9.482 -0.315 1.00 97.44 97 ALA A C 1
ATOM 739 O O . ALA A 1 97 ? 5.096 -9.382 0.585 1.00 97.44 97 ALA A O 1
ATOM 740 N N . GLU A 1 98 ? 7.159 -8.992 -0.184 1.00 97.25 98 GLU A N 1
ATOM 741 C CA . GLU A 1 98 ? 7.623 -8.276 1.001 1.00 97.25 98 GLU A CA 1
ATOM 742 C C . GLU A 1 98 ? 6.793 -7.006 1.254 1.00 97.25 98 GLU A C 1
ATOM 744 O O . GLU A 1 98 ? 6.347 -6.777 2.382 1.00 97.25 98 GLU A O 1
ATOM 749 N N . ILE A 1 99 ? 6.522 -6.223 0.207 1.00 97.44 99 ILE A N 1
ATOM 750 C CA . ILE A 1 99 ? 5.664 -5.033 0.237 1.00 97.44 99 ILE A CA 1
ATOM 751 C C . ILE A 1 99 ? 4.223 -5.445 0.533 1.00 97.44 99 ILE A C 1
ATOM 753 O O . ILE A 1 99 ? 3.657 -4.973 1.517 1.00 97.44 99 ILE A O 1
ATOM 757 N N . LEU A 1 100 ? 3.671 -6.409 -0.210 1.00 98.25 100 LEU A N 1
ATOM 758 C CA . LEU A 1 100 ? 2.299 -6.893 -0.030 1.00 98.25 100 LEU A CA 1
ATOM 759 C C . LEU A 1 100 ? 2.008 -7.263 1.432 1.00 98.25 100 LEU A C 1
ATOM 761 O O . LEU A 1 100 ? 1.018 -6.822 2.018 1.00 98.25 100 LEU A O 1
ATOM 765 N N . PHE A 1 101 ? 2.880 -8.063 2.050 1.00 98.19 101 PHE A N 1
ATOM 766 C CA . PHE A 1 101 ? 2.686 -8.486 3.436 1.00 98.19 101 PHE A CA 1
ATOM 767 C C . PHE A 1 101 ? 3.011 -7.387 4.449 1.00 98.19 101 PHE A C 1
ATOM 769 O O . PHE A 1 101 ? 2.393 -7.360 5.514 1.00 98.19 101 PHE A O 1
ATOM 776 N N . THR A 1 102 ? 3.906 -6.451 4.124 1.00 97.88 102 THR A N 1
ATOM 777 C CA . THR A 1 102 ? 4.123 -5.247 4.938 1.00 97.88 102 THR A CA 1
ATOM 778 C C . THR A 1 102 ? 2.855 -4.396 4.984 1.00 97.88 102 THR A C 1
ATOM 780 O O . THR A 1 102 ? 2.395 -4.038 6.069 1.00 97.88 102 THR A O 1
ATOM 783 N N . PHE A 1 103 ? 2.222 -4.133 3.840 1.00 98.00 103 PHE A N 1
ATOM 784 C CA . PHE A 1 103 ? 1.000 -3.331 3.753 1.00 98.00 103 PHE A CA 1
ATOM 785 C C . PHE A 1 103 ? -0.206 -4.062 4.356 1.00 98.00 103 PHE A C 1
ATOM 787 O O . PHE A 1 103 ? -1.042 -3.435 5.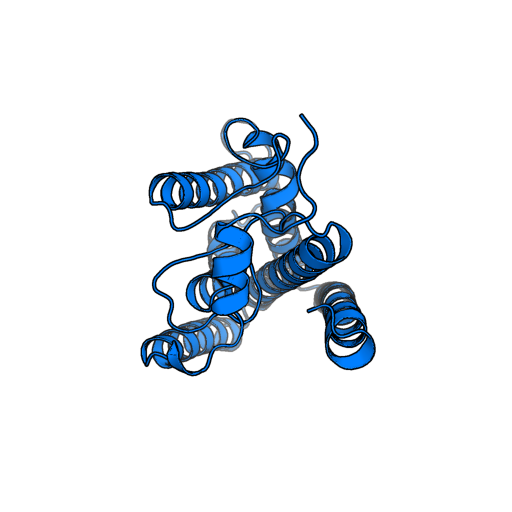011 1.00 98.00 103 PHE A O 1
ATOM 794 N N . ALA A 1 104 ? -0.236 -5.398 4.274 1.00 97.94 104 ALA A N 1
ATOM 795 C CA . ALA A 1 104 ? -1.234 -6.223 4.952 1.00 97.94 104 ALA A CA 1
ATOM 796 C C . ALA A 1 104 ? -1.246 -6.054 6.481 1.00 97.94 104 ALA A C 1
ATOM 798 O O . ALA A 1 104 ? -2.286 -6.281 7.104 1.00 97.94 104 ALA A O 1
ATOM 799 N N . ILE A 1 105 ? -0.122 -5.667 7.099 1.00 98.31 105 ILE A N 1
ATOM 800 C CA . ILE A 1 105 ? -0.004 -5.527 8.560 1.00 98.31 105 ILE A CA 1
ATOM 801 C C . ILE A 1 105 ? 0.213 -4.082 9.028 1.00 98.31 105 ILE A C 1
ATOM 803 O O . ILE A 1 105 ? -0.100 -3.768 10.179 1.00 98.31 105 ILE A O 1
ATOM 807 N N . ALA A 1 106 ? 0.687 -3.184 8.159 1.00 98.31 106 ALA A N 1
ATOM 808 C CA . ALA A 1 106 ? 0.996 -1.794 8.497 1.00 98.31 106 ALA A CA 1
ATOM 809 C C . ALA A 1 106 ? -0.222 -1.038 9.043 1.00 98.31 106 ALA A C 1
ATOM 811 O O . ALA A 1 106 ? -0.114 -0.359 10.065 1.00 98.31 106 ALA A O 1
ATOM 812 N N . GLY A 1 107 ? -1.399 -1.218 8.431 1.00 98.44 107 GLY A N 1
ATOM 813 C CA . GLY A 1 107 ? -2.646 -0.613 8.908 1.00 98.44 107 GLY A CA 1
ATOM 814 C C . GLY A 1 107 ? -3.039 -1.060 10.321 1.00 98.44 107 GLY A C 1
ATOM 815 O O . GLY A 1 107 ? -3.507 -0.243 11.115 1.00 98.44 107 GLY A O 1
ATOM 816 N N . MET A 1 108 ? -2.782 -2.327 10.680 1.00 98.56 108 MET A N 1
ATOM 817 C CA . MET A 1 108 ? -3.003 -2.824 12.047 1.00 98.56 108 MET A CA 1
ATOM 818 C C . MET A 1 108 ? -2.030 -2.181 13.037 1.00 98.56 108 MET A C 1
ATOM 820 O O . MET A 1 108 ? -2.434 -1.770 14.125 1.00 98.56 108 MET A O 1
ATOM 824 N N . GLY A 1 109 ? -0.750 -2.090 12.660 1.00 98.25 109 GLY A N 1
ATOM 825 C CA . GLY A 1 109 ? 0.278 -1.440 13.472 1.00 98.25 109 GLY A CA 1
ATOM 826 C C . GLY A 1 109 ? -0.050 0.029 13.726 1.00 98.25 109 GLY A C 1
ATOM 827 O O . GLY A 1 109 ? -0.052 0.470 14.873 1.00 98.25 109 GLY A O 1
ATOM 828 N N . PHE A 1 110 ? -0.418 0.762 12.675 1.00 98.69 110 PHE A N 1
ATOM 829 C CA . PHE A 1 110 ? -0.812 2.163 12.766 1.00 98.69 110 PHE A CA 1
ATOM 830 C C . PHE A 1 110 ? -2.036 2.371 13.662 1.00 98.69 110 PHE A C 1
ATOM 832 O O . PHE A 1 110 ? -2.000 3.213 14.558 1.00 98.69 110 PHE A O 1
ATOM 839 N N . ALA A 1 111 ? -3.088 1.566 13.485 1.00 98.25 111 ALA A N 1
ATOM 840 C CA . ALA A 1 111 ? -4.303 1.655 14.293 1.00 98.25 111 ALA A CA 1
ATOM 841 C C . ALA A 1 111 ? -4.026 1.528 15.799 1.00 98.25 111 ALA A C 1
ATOM 843 O O . ALA A 1 111 ? -4.664 2.199 16.602 1.00 98.25 111 ALA A O 1
ATOM 844 N N . LYS A 1 112 ? -3.039 0.716 16.191 1.00 97.69 112 LYS A N 1
ATOM 845 C CA . LYS A 1 112 ? -2.646 0.534 17.598 1.00 97.69 112 LYS A CA 1
ATOM 846 C C . LYS A 1 112 ? -1.869 1.706 18.197 1.00 97.69 112 LYS A C 1
ATOM 848 O O . LYS A 1 112 ? -1.749 1.774 19.416 1.00 97.69 112 LYS A O 1
ATOM 853 N N . VAL A 1 113 ? -1.317 2.588 17.368 1.00 97.50 113 VAL A N 1
ATOM 854 C CA . VAL A 1 113 ? -0.604 3.797 17.812 1.00 97.50 113 VAL A CA 1
ATOM 855 C C . VAL A 1 113 ? -1.564 4.977 17.974 1.00 97.50 113 VAL A C 1
ATOM 857 O O . VAL A 1 113 ? -1.240 5.947 18.659 1.00 97.50 113 VAL A O 1
ATOM 860 N N . LEU A 1 114 ? -2.755 4.904 17.373 1.00 97.62 114 LEU A N 1
ATOM 861 C CA . LEU A 1 114 ? -3.760 5.952 17.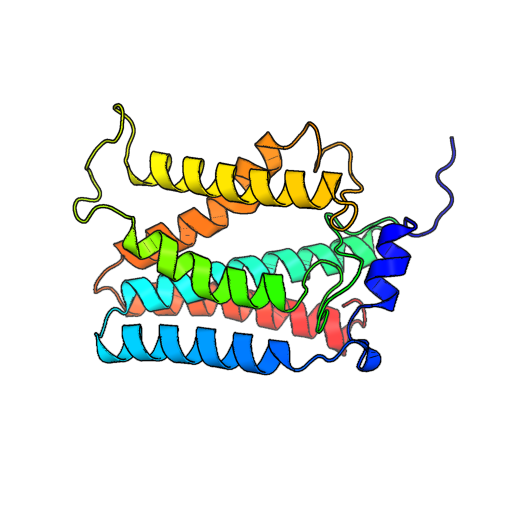485 1.00 97.62 114 LEU A CA 1
ATOM 862 C C . LEU A 1 114 ? -4.216 6.116 18.946 1.00 97.62 114 LEU A C 1
ATOM 864 O O . LEU A 1 114 ? -4.637 5.139 19.566 1.00 97.62 114 LEU A O 1
ATOM 868 N N . PRO A 1 115 ? -4.197 7.347 19.493 1.00 96.50 115 PRO A N 1
ATOM 869 C CA . PRO A 1 115 ? -4.774 7.626 20.798 1.00 96.50 115 PRO A CA 1
ATOM 870 C C . PRO A 1 115 ? -6.256 7.247 20.851 1.00 96.50 115 PRO A C 1
ATOM 872 O O . PRO A 1 115 ? -6.993 7.471 19.880 1.00 96.50 115 PRO A O 1
ATOM 875 N N . GLU A 1 116 ? -6.687 6.733 22.007 1.00 92.56 116 GLU A N 1
ATOM 876 C CA . GLU A 1 116 ? -8.094 6.413 22.278 1.00 92.56 116 GLU A CA 1
ATOM 877 C C . GLU A 1 116 ? -8.983 7.652 22.112 1.00 92.56 116 GLU A C 1
ATOM 879 O O . GLU A 1 116 ? -10.018 7.598 21.446 1.00 92.56 116 GLU A O 1
ATOM 884 N N . ASP A 1 117 ? -8.543 8.795 22.648 1.00 93.88 117 ASP A N 1
ATOM 885 C CA . ASP A 1 117 ? -9.202 10.074 22.408 1.00 93.88 117 ASP A CA 1
ATOM 886 C C . ASP A 1 117 ? -8.864 10.606 21.008 1.00 93.88 117 ASP A C 1
ATOM 888 O O . ASP A 1 117 ? -7.802 11.183 20.760 1.00 93.88 117 ASP A O 1
ATOM 892 N N . ARG A 1 118 ? -9.824 10.460 20.090 1.00 92.50 118 ARG A N 1
ATOM 893 C CA . ARG A 1 118 ? -9.747 10.984 18.720 1.00 92.50 118 ARG A CA 1
ATOM 894 C C . ARG A 1 118 ? -9.588 12.502 18.636 1.00 92.50 118 ARG A C 1
ATOM 896 O O . ARG A 1 118 ? -9.173 12.977 17.587 1.00 92.50 118 ARG A O 1
ATOM 903 N N . HIS A 1 119 ? -9.929 13.257 19.678 1.00 93.50 119 HIS A N 1
ATOM 904 C CA . HIS A 1 119 ? -9.846 14.720 19.702 1.00 93.50 119 HIS A CA 1
ATOM 905 C C . HIS A 1 119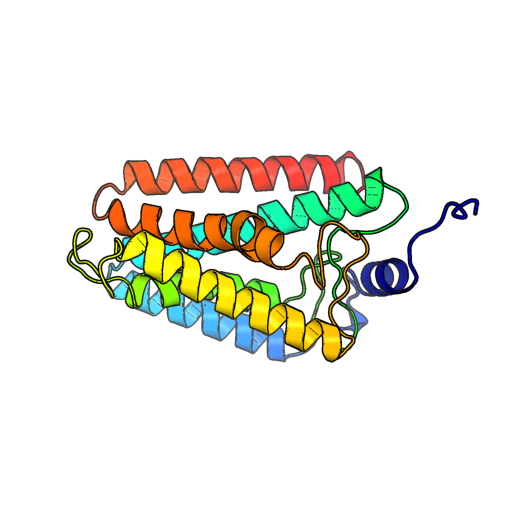 ? -8.593 15.236 20.414 1.00 93.50 119 HIS A C 1
ATOM 907 O O . HIS A 1 119 ? -8.364 16.451 20.449 1.00 93.50 119 HIS A O 1
ATOM 913 N N . ALA A 1 120 ? -7.759 14.330 20.933 1.00 95.81 120 ALA A N 1
ATOM 914 C CA . ALA A 1 120 ? -6.470 14.680 21.498 1.00 95.81 120 ALA A CA 1
ATOM 915 C C . ALA A 1 120 ? -5.610 15.424 20.466 1.00 95.81 120 ALA A C 1
ATOM 917 O O . ALA A 1 120 ? -5.721 15.224 19.251 1.00 95.81 120 ALA A O 1
ATOM 918 N N . ARG A 1 121 ? -4.714 16.278 20.956 1.00 96.94 121 ARG A N 1
ATOM 919 C CA . ARG A 1 121 ? -3.767 17.013 20.117 1.00 96.94 121 ARG A CA 1
ATOM 920 C C . ARG A 1 121 ? -2.340 16.599 20.425 1.00 96.94 121 ARG A C 1
ATOM 922 O O . ARG A 1 121 ? -1.980 16.433 21.586 1.00 96.94 121 ARG A O 1
ATOM 929 N N . ILE A 1 122 ? -1.522 16.497 19.386 1.00 96.44 122 ILE A N 1
ATOM 930 C CA . ILE A 1 122 ? -0.083 16.243 19.475 1.00 96.44 122 ILE A CA 1
ATOM 931 C C . ILE A 1 122 ? 0.617 17.472 18.901 1.00 96.44 122 ILE A C 1
ATOM 933 O O . ILE A 1 122 ? 0.342 17.873 17.773 1.00 96.44 122 ILE A O 1
ATOM 937 N N . LEU A 1 123 ? 1.464 18.124 19.705 1.00 95.38 123 LEU A N 1
ATOM 938 C CA . LEU A 1 123 ? 2.127 19.388 19.341 1.00 95.38 123 LEU A CA 1
ATOM 939 C C . LEU A 1 123 ? 1.147 20.481 18.849 1.00 95.38 123 LEU A C 1
ATOM 941 O O . LEU A 1 123 ? 1.473 21.287 17.985 1.00 95.38 123 LEU A O 1
ATOM 945 N N . GLY A 1 124 ? -0.078 20.499 19.388 1.00 94.94 124 GLY A N 1
ATOM 946 C CA . GLY A 1 124 ? -1.126 21.462 19.021 1.00 94.94 124 GLY A CA 1
ATOM 947 C C . GLY A 1 124 ? -1.936 21.115 17.763 1.00 94.94 124 GLY A C 1
ATOM 948 O O . GLY A 1 124 ? -2.921 21.803 17.489 1.00 94.94 124 GLY A O 1
ATOM 949 N N . ILE A 1 125 ? -1.585 20.039 17.053 1.00 96.56 125 ILE A N 1
ATOM 950 C CA . ILE A 1 125 ? -2.261 19.539 15.844 1.00 96.56 125 ILE A CA 1
ATOM 951 C C . ILE A 1 125 ? -3.204 18.389 16.226 1.00 96.56 125 ILE A C 1
ATOM 953 O O . ILE A 1 125 ? -2.930 17.658 17.177 1.00 96.56 125 ILE A O 1
ATOM 957 N N . ASP A 1 126 ? -4.314 18.222 15.501 1.00 97.50 126 ASP A N 1
ATOM 958 C CA . ASP A 1 126 ? -5.173 17.035 15.614 1.00 97.50 126 ASP A CA 1
ATOM 959 C C . ASP A 1 126 ? -4.342 15.745 15.490 1.00 97.50 126 ASP A C 1
ATOM 961 O O . ASP A 1 126 ? -3.539 15.599 14.565 1.00 97.50 126 ASP A O 1
ATOM 965 N N . ASN A 1 127 ? -4.505 14.818 16.438 1.00 97.50 127 ASN A N 1
ATOM 966 C CA . ASN A 1 127 ? -3.655 13.630 16.508 1.00 97.50 127 ASN A CA 1
ATOM 967 C C . ASN A 1 127 ? -3.772 12.729 15.263 1.00 97.50 127 ASN A C 1
ATOM 969 O O . ASN A 1 127 ? -2.774 12.114 14.892 1.00 97.50 127 ASN A O 1
ATOM 973 N N . ARG A 1 128 ? -4.937 12.659 14.595 1.00 97.25 128 ARG A N 1
ATOM 974 C CA . ARG A 1 128 ? -5.108 11.826 13.396 1.00 97.25 128 ARG A CA 1
ATOM 975 C C . ARG A 1 128 ? -4.329 12.432 12.249 1.00 97.25 128 ARG A C 1
ATOM 977 O O . ARG A 1 128 ? -3.524 11.737 11.641 1.00 97.25 128 ARG A O 1
ATOM 984 N N . LEU A 1 129 ? -4.491 13.733 12.013 1.00 97.56 129 LEU A N 1
ATOM 985 C CA . LEU A 1 129 ? -3.722 14.434 10.986 1.00 97.56 129 LEU A CA 1
ATOM 986 C C . LEU A 1 129 ? -2.214 14.349 11.259 1.00 97.56 129 LEU A C 1
ATOM 988 O O . LEU A 1 129 ? -1.441 14.072 10.340 1.00 97.56 129 LEU A O 1
ATOM 992 N N . PHE A 1 130 ? -1.799 14.540 12.514 1.00 98.31 130 PHE A N 1
ATOM 993 C CA . PHE A 1 130 ? -0.397 14.439 12.913 1.00 98.31 130 PHE A CA 1
ATOM 994 C C . PHE A 1 130 ? 0.170 13.042 12.631 1.00 98.31 130 PHE A C 1
ATOM 996 O O . PHE A 1 130 ? 1.168 12.920 11.924 1.00 98.31 130 PHE A O 1
ATOM 1003 N N . LEU A 1 131 ? -0.478 11.982 13.127 1.00 98.38 131 LEU A N 1
ATOM 1004 C CA . LEU A 1 131 ? 0.013 10.610 12.983 1.00 98.38 131 LEU A CA 1
ATOM 1005 C C . LEU A 1 131 ? -0.062 10.112 11.540 1.00 98.38 131 LEU A C 1
ATOM 1007 O O . LEU A 1 131 ? 0.894 9.496 11.080 1.00 98.38 131 LEU A O 1
ATOM 1011 N N . VAL A 1 132 ? -1.133 10.424 10.802 1.00 98.56 132 VAL A N 1
ATOM 1012 C CA . VAL A 1 132 ? -1.233 10.135 9.361 1.00 98.56 132 VAL A CA 1
ATOM 1013 C C . VAL A 1 132 ? -0.059 10.769 8.618 1.00 98.56 132 VAL A C 1
ATOM 1015 O O . VAL A 1 132 ? 0.592 10.095 7.825 1.00 98.56 132 VAL A O 1
ATOM 1018 N N . THR A 1 133 ? 0.263 12.032 8.906 1.00 98.38 133 THR A N 1
ATOM 1019 C CA . THR A 1 133 ? 1.380 12.734 8.256 1.00 98.38 133 THR A CA 1
ATOM 1020 C C . THR A 1 133 ? 2.724 12.107 8.624 1.00 98.38 133 THR A C 1
ATOM 1022 O O . THR A 1 133 ? 3.508 11.788 7.736 1.00 98.38 133 THR A O 1
ATOM 1025 N N . VAL A 1 134 ? 2.984 11.872 9.914 1.00 98.38 134 VAL A N 1
ATOM 1026 C CA . VAL A 1 134 ? 4.257 11.304 10.392 1.00 98.38 134 VAL A CA 1
ATOM 1027 C C . VAL A 1 134 ? 4.500 9.909 9.823 1.00 98.38 134 VAL A C 1
ATOM 1029 O O . VAL A 1 134 ? 5.586 9.641 9.314 1.00 98.38 134 VAL A O 1
ATOM 1032 N N . PHE A 1 135 ? 3.500 9.028 9.863 1.00 98.62 135 PHE A N 1
ATOM 1033 C CA . PHE A 1 135 ? 3.633 7.683 9.303 1.00 98.62 135 PHE A CA 1
ATOM 1034 C C . PHE A 1 135 ? 3.758 7.706 7.775 1.00 98.62 135 PHE A C 1
ATOM 1036 O O . PHE A 1 135 ? 4.534 6.931 7.226 1.00 98.62 135 PHE A O 1
ATOM 1043 N N . SER A 1 136 ? 3.095 8.644 7.091 1.00 98.56 136 SER A N 1
ATOM 1044 C CA . SER A 1 136 ? 3.293 8.841 5.648 1.00 98.56 136 SER A CA 1
ATOM 1045 C C . SER A 1 136 ? 4.726 9.261 5.323 1.00 98.56 136 SER A C 1
ATOM 1047 O O . SER A 1 136 ? 5.336 8.719 4.406 1.00 98.56 136 SER A O 1
ATOM 1049 N N . MET A 1 137 ? 5.298 10.188 6.097 1.00 98.44 137 MET A N 1
ATOM 1050 C CA . MET A 1 137 ? 6.696 10.601 5.936 1.00 98.44 137 MET A CA 1
ATOM 1051 C C . MET A 1 137 ? 7.669 9.455 6.227 1.00 98.44 137 MET A C 1
ATOM 1053 O O . MET A 1 137 ? 8.684 9.348 5.544 1.00 98.44 137 MET A O 1
ATOM 1057 N N . LEU A 1 138 ? 7.364 8.589 7.200 1.00 98.19 138 LEU A N 1
ATOM 1058 C CA . LEU A 1 138 ? 8.172 7.404 7.492 1.00 98.19 138 LEU A CA 1
ATOM 1059 C C . LEU A 1 138 ? 8.203 6.441 6.299 1.00 98.19 138 LEU A C 1
ATOM 1061 O O . LEU A 1 138 ? 9.286 6.021 5.899 1.00 98.19 138 LEU A O 1
ATOM 1065 N N . SER A 1 139 ? 7.050 6.135 5.702 1.00 98.12 139 SER A N 1
ATOM 1066 C CA . SER A 1 139 ? 6.981 5.224 4.553 1.00 98.12 139 SER A CA 1
ATOM 1067 C C . SER A 1 139 ? 7.665 5.791 3.316 1.00 98.12 139 SER A C 1
ATOM 1069 O O . SER A 1 139 ? 8.466 5.099 2.694 1.00 98.12 139 SER A O 1
ATOM 1071 N N . VAL A 1 140 ? 7.475 7.081 3.023 1.00 97.88 140 VAL A N 1
ATOM 1072 C CA . VAL A 1 140 ? 8.232 7.755 1.955 1.00 97.88 140 VAL A CA 1
ATOM 1073 C C . VAL A 1 140 ? 9.731 7.772 2.259 1.00 97.88 140 VAL A C 1
ATOM 1075 O O . VAL A 1 140 ? 10.543 7.609 1.357 1.00 97.88 140 VAL A O 1
ATOM 1078 N N . GLY A 1 141 ? 10.127 7.922 3.525 1.00 97.88 141 GLY A N 1
ATOM 1079 C CA . GLY A 1 141 ? 11.526 7.807 3.940 1.00 97.88 141 GLY A CA 1
ATOM 1080 C C . GLY A 1 141 ? 12.122 6.429 3.635 1.00 97.88 141 GLY A C 1
ATOM 1081 O O . GLY A 1 141 ? 13.258 6.347 3.167 1.00 97.88 141 GLY A O 1
ATOM 1082 N N . ILE A 1 142 ? 11.348 5.358 3.840 1.00 97.56 142 ILE A N 1
ATOM 1083 C CA . ILE A 1 142 ? 11.735 3.993 3.459 1.00 97.56 142 ILE A CA 1
ATOM 1084 C C . ILE A 1 142 ? 11.852 3.881 1.935 1.00 97.56 142 ILE A C 1
ATOM 1086 O O . ILE A 1 142 ? 12.876 3.401 1.459 1.00 97.56 142 ILE A O 1
ATOM 1090 N N . GLU A 1 143 ? 10.883 4.377 1.161 1.00 97.19 143 GLU A N 1
ATOM 1091 C CA . GLU A 1 143 ? 10.972 4.374 -0.309 1.00 97.19 143 GLU A CA 1
ATOM 1092 C C . GLU A 1 143 ? 12.197 5.127 -0.823 1.00 97.19 143 GLU A C 1
ATOM 1094 O O . GLU A 1 143 ? 12.900 4.638 -1.702 1.00 97.19 143 GLU A O 1
ATOM 1099 N N . VAL A 1 144 ? 12.505 6.291 -0.249 1.00 97.50 144 VAL A N 1
ATOM 1100 C CA . VAL A 1 144 ? 13.708 7.059 -0.591 1.00 97.50 144 VAL A CA 1
ATOM 1101 C C . VAL A 1 144 ? 14.973 6.249 -0.290 1.00 97.50 144 VAL A C 1
ATOM 1103 O O . VAL A 1 144 ? 15.903 6.247 -1.097 1.00 97.50 144 VAL A O 1
ATOM 1106 N N . ALA A 1 145 ? 15.019 5.523 0.830 1.00 97.56 145 ALA A N 1
ATOM 1107 C CA . ALA A 1 145 ? 16.144 4.645 1.144 1.00 97.56 145 ALA A CA 1
ATOM 1108 C C . ALA A 1 145 ? 16.266 3.483 0.142 1.00 97.56 145 ALA A C 1
ATOM 1110 O O . ALA A 1 145 ? 17.368 3.192 -0.321 1.00 97.56 145 ALA A O 1
ATOM 1111 N N . LEU A 1 146 ? 15.150 2.855 -0.241 1.00 97.25 146 LEU A N 1
ATOM 1112 C CA . LEU A 1 146 ? 15.114 1.800 -1.263 1.00 97.25 146 LEU A CA 1
ATOM 1113 C C . LEU A 1 146 ? 15.519 2.333 -2.646 1.00 97.25 146 LEU A C 1
ATOM 1115 O O . LEU A 1 146 ? 16.190 1.634 -3.408 1.00 97.25 146 LEU A O 1
ATOM 1119 N N . HIS A 1 147 ? 15.165 3.585 -2.940 1.00 97.06 147 HIS A N 1
ATOM 1120 C CA . HIS A 1 147 ? 15.539 4.275 -4.165 1.00 97.06 147 HIS A CA 1
ATOM 1121 C C . HIS A 1 147 ? 17.042 4.511 -4.251 1.00 97.06 147 HIS A C 1
ATOM 1123 O O . HIS A 1 147 ? 17.678 4.114 -5.226 1.00 97.06 147 HIS A O 1
ATOM 1129 N N . PHE A 1 148 ? 17.645 5.063 -3.197 1.00 97.12 148 PHE A N 1
ATOM 1130 C CA . PHE A 1 148 ? 19.103 5.179 -3.124 1.00 97.12 148 PHE A CA 1
ATOM 1131 C C . PHE A 1 148 ? 19.804 3.815 -3.051 1.00 97.12 148 PHE A C 1
ATOM 1133 O O . PHE A 1 148 ? 20.953 3.698 -3.472 1.00 97.12 148 PHE A O 1
ATOM 1140 N N . GLY A 1 149 ? 19.113 2.779 -2.568 1.00 96.81 149 GLY A N 1
ATOM 1141 C CA . GLY A 1 149 ? 19.554 1.385 -2.619 1.00 96.81 149 GLY A CA 1
ATOM 1142 C C . GLY A 1 149 ? 19.477 0.741 -4.009 1.00 96.81 149 GLY A C 1
ATOM 1143 O O . GLY A 1 149 ? 19.973 -0.370 -4.179 1.00 96.81 149 GLY A O 1
ATOM 1144 N N . GLY A 1 150 ? 18.879 1.409 -5.002 1.00 96.81 150 GLY A N 1
ATOM 1145 C CA . GLY A 1 150 ? 18.807 0.939 -6.388 1.00 96.81 150 GLY A CA 1
ATOM 1146 C C . GLY A 1 150 ? 17.796 -0.183 -6.643 1.00 96.81 150 GLY A C 1
ATOM 1147 O O . GLY A 1 150 ? 17.867 -0.826 -7.688 1.00 96.81 150 GLY A O 1
ATOM 1148 N N . ILE A 1 151 ? 16.869 -0.432 -5.713 1.00 96.88 151 ILE A N 1
ATOM 1149 C CA . ILE A 1 151 ? 15.844 -1.488 -5.833 1.00 96.88 151 ILE A CA 1
ATOM 1150 C C . ILE A 1 151 ? 14.418 -0.944 -5.977 1.00 96.88 151 ILE A C 1
ATOM 1152 O O . ILE A 1 151 ? 13.496 -1.714 -6.236 1.00 96.88 151 ILE A O 1
ATOM 1156 N N . PHE A 1 152 ? 14.241 0.372 -5.856 1.00 97.69 152 PHE A N 1
ATOM 1157 C CA . PHE A 1 152 ? 12.969 1.066 -6.037 1.00 97.69 152 PHE A CA 1
ATOM 1158 C C . PHE A 1 152 ? 13.156 2.259 -6.977 1.00 97.69 152 PHE A C 1
ATOM 1160 O O . PHE A 1 152 ? 14.039 3.094 -6.773 1.00 97.69 152 PHE A O 1
ATOM 1167 N N . HIS A 1 153 ? 12.345 2.359 -8.025 1.00 97.62 153 HIS A N 1
ATOM 1168 C CA . HIS A 1 153 ? 12.586 3.333 -9.092 1.00 97.62 153 HIS A CA 1
ATOM 1169 C C . HIS A 1 153 ? 11.354 4.153 -9.407 1.00 97.62 153 HIS A C 1
ATOM 1171 O O . HIS A 1 153 ? 10.245 3.629 -9.491 1.00 97.62 153 HIS A O 1
ATOM 1177 N N . TRP A 1 154 ? 11.596 5.432 -9.669 1.00 96.94 154 TRP A N 1
ATOM 1178 C CA . TRP A 1 154 ? 10.615 6.402 -10.120 1.00 96.94 154 TRP A CA 1
ATOM 1179 C C . TRP A 1 154 ? 10.986 6.918 -11.504 1.00 96.94 154 TRP A C 1
ATOM 1181 O O . TRP A 1 154 ? 12.138 7.285 -11.745 1.00 96.94 154 TRP A O 1
ATOM 1191 N N . ALA A 1 155 ? 10.005 6.989 -12.400 1.00 94.31 155 ALA A N 1
ATOM 1192 C CA . ALA A 1 155 ? 10.230 7.410 -13.782 1.00 94.31 155 ALA A CA 1
ATOM 1193 C C . ALA A 1 155 ? 9.818 8.841 -14.095 1.00 94.31 155 ALA A C 1
ATOM 1195 O O . ALA A 1 155 ? 10.257 9.418 -15.096 1.00 94.31 155 ALA A O 1
ATOM 1196 N N . TYR A 1 156 ? 8.937 9.396 -13.270 1.00 94.94 156 TYR A N 1
ATOM 1197 C CA . TYR A 1 156 ? 8.257 10.641 -13.561 1.00 94.94 156 TYR A CA 1
ATOM 1198 C C . TYR A 1 156 ? 8.827 11.776 -12.707 1.00 94.94 156 TYR A C 1
ATOM 1200 O O . TYR A 1 156 ? 8.918 11.641 -11.492 1.00 94.94 156 TYR A O 1
ATOM 1208 N N . PRO A 1 157 ? 9.144 12.946 -13.288 1.00 93.38 157 PRO A N 1
ATOM 1209 C CA . PRO A 1 157 ? 9.734 14.055 -12.532 1.00 93.38 157 PRO A CA 1
ATOM 1210 C C . PRO A 1 157 ? 8.786 14.640 -11.472 1.00 93.38 157 PRO A C 1
ATOM 1212 O O . PRO A 1 157 ? 9.231 15.300 -10.538 1.00 93.38 157 PRO A O 1
ATOM 1215 N N . TRP A 1 158 ? 7.479 14.414 -11.620 1.00 94.62 158 TRP A N 1
ATOM 1216 C CA . TRP A 1 158 ? 6.454 14.823 -10.660 1.00 94.62 158 TRP A CA 1
ATOM 1217 C C . TRP A 1 158 ? 6.213 13.783 -9.556 1.00 94.62 158 TRP A C 1
ATOM 1219 O O . TRP A 1 158 ? 5.526 14.098 -8.590 1.00 94.62 158 TRP A O 1
ATOM 1229 N N . TRP A 1 159 ? 6.775 12.577 -9.671 1.00 95.88 159 TRP A N 1
ATOM 1230 C CA . TRP A 1 159 ? 6.624 11.492 -8.703 1.00 95.88 159 TRP A CA 1
ATOM 1231 C C . TRP A 1 159 ? 7.966 10.823 -8.451 1.00 95.88 159 TRP A C 1
ATOM 1233 O O . TRP A 1 159 ? 8.377 9.949 -9.202 1.00 95.88 159 TRP A O 1
ATOM 1243 N N . GLY A 1 160 ? 8.655 11.256 -7.402 1.00 93.44 160 GLY A N 1
ATOM 1244 C CA . GLY A 1 160 ? 9.942 10.707 -6.994 1.00 93.44 160 GLY A CA 1
ATOM 1245 C C . GLY 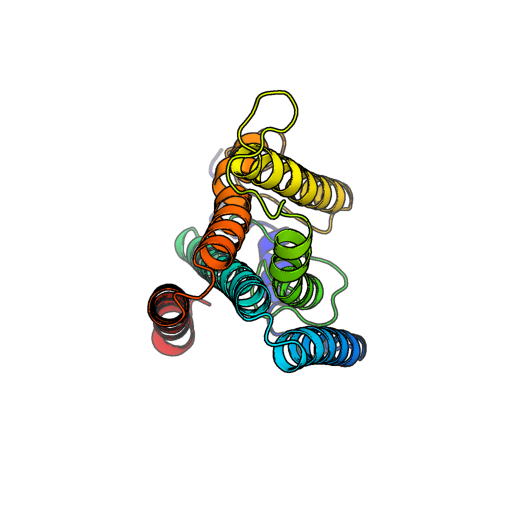A 1 160 ? 10.804 11.756 -6.320 1.00 93.44 160 GLY A C 1
ATOM 1246 O O . GLY A 1 160 ? 10.310 12.804 -5.911 1.00 93.44 160 GLY A O 1
ATOM 1247 N N . TRP A 1 161 ? 12.102 11.504 -6.197 1.00 89.69 161 TRP A N 1
ATOM 1248 C CA . TRP A 1 161 ? 13.033 12.486 -5.646 1.00 89.69 161 TRP A CA 1
ATOM 1249 C C . TRP A 1 161 ? 13.295 13.639 -6.638 1.00 89.69 161 TRP A C 1
ATOM 1251 O O . TRP A 1 161 ? 13.640 13.363 -7.787 1.00 89.69 161 TRP A O 1
ATOM 1261 N N . PRO A 1 162 ? 13.189 14.929 -6.242 1.00 90.12 162 PRO A N 1
ATOM 1262 C CA . PRO A 1 162 ? 12.883 15.470 -4.909 1.00 90.12 162 PRO A CA 1
ATOM 1263 C C . PRO A 1 162 ? 11.396 15.824 -4.674 1.00 90.12 162 PRO A C 1
ATOM 1265 O O . PRO A 1 162 ? 11.060 16.370 -3.625 1.00 90.12 162 PRO A O 1
ATOM 1268 N N . ALA A 1 163 ? 10.489 15.516 -5.606 1.00 93.50 163 ALA A N 1
ATOM 1269 C CA . ALA A 1 163 ? 9.031 15.707 -5.508 1.00 93.50 163 ALA A CA 1
ATOM 1270 C C . ALA A 1 163 ? 8.315 14.804 -4.464 1.00 93.50 163 ALA A C 1
ATOM 1272 O O . ALA A 1 163 ? 7.102 14.596 -4.526 1.00 93.50 163 ALA A O 1
ATOM 1273 N N . VAL A 1 164 ? 9.038 14.315 -3.453 1.00 94.25 164 VAL A N 1
ATOM 1274 C CA . VAL A 1 164 ? 8.540 13.421 -2.396 1.00 94.25 164 VAL A CA 1
ATOM 1275 C C . VAL A 1 164 ? 7.363 13.961 -1.567 1.00 94.25 164 VAL A C 1
ATOM 1277 O O . VAL A 1 164 ? 6.571 13.134 -1.113 1.00 94.25 164 VAL A O 1
ATOM 1280 N N . PRO A 1 165 ? 7.141 15.286 -1.384 1.00 96.31 165 PRO A N 1
ATOM 1281 C CA . PRO A 1 165 ? 5.943 15.758 -0.685 1.00 96.31 165 PRO A CA 1
ATOM 1282 C C . PRO A 1 165 ? 4.635 15.321 -1.354 1.00 96.31 165 PRO A C 1
ATOM 1284 O O . PRO A 1 165 ? 3.645 15.098 -0.658 1.00 96.31 165 PRO A O 1
ATOM 1287 N N . LEU A 1 166 ? 4.622 15.148 -2.683 1.00 96.12 166 LEU A N 1
ATOM 1288 C CA . LEU A 1 166 ? 3.446 14.629 -3.380 1.00 96.12 166 LEU A CA 1
ATOM 1289 C C . LEU A 1 166 ? 3.178 13.169 -2.998 1.00 96.12 166 LEU A C 1
ATOM 1291 O O . LEU A 1 166 ? 2.029 12.808 -2.763 1.00 96.12 166 LEU A O 1
ATOM 1295 N N . ILE A 1 167 ? 4.229 12.357 -2.862 1.00 96.56 167 ILE A N 1
ATOM 1296 C CA . ILE A 1 167 ? 4.124 10.954 -2.439 1.00 96.56 167 ILE A CA 1
ATOM 1297 C C . ILE A 1 167 ? 3.640 10.871 -0.988 1.00 96.56 167 ILE A C 1
ATOM 1299 O O . ILE A 1 167 ? 2.812 10.029 -0.662 1.00 96.56 167 ILE A O 1
ATOM 1303 N N . VAL A 1 168 ? 4.054 11.794 -0.114 1.00 97.88 168 VAL A N 1
ATOM 1304 C CA . VAL A 1 168 ? 3.512 11.854 1.254 1.00 97.88 168 VAL A CA 1
ATOM 1305 C C . VAL A 1 168 ? 1.996 12.062 1.207 1.00 97.88 168 VAL A C 1
ATOM 1307 O O . VAL A 1 168 ? 1.251 11.270 1.779 1.00 97.88 168 VAL A O 1
ATOM 1310 N N . VAL A 1 169 ? 1.529 13.091 0.494 1.00 97.38 169 VAL A N 1
ATOM 1311 C CA . VAL A 1 169 ? 0.116 13.508 0.507 1.00 97.38 169 VAL A CA 1
ATOM 1312 C C . VAL A 1 169 ? -0.797 12.589 -0.304 1.00 97.38 169 VAL A C 1
ATOM 1314 O O . VAL A 1 169 ? -1.928 12.347 0.103 1.00 97.38 169 VAL A O 1
ATOM 1317 N N . VAL A 1 170 ? -0.342 12.097 -1.452 1.00 95.62 170 VAL A N 1
ATOM 1318 C CA . VAL A 1 170 ? -1.160 11.300 -2.382 1.00 95.62 170 VAL A CA 1
ATOM 1319 C C . VAL A 1 170 ? -0.809 9.819 -2.302 1.00 95.62 170 VAL A C 1
ATOM 1321 O O . VAL A 1 170 ? -1.701 8.983 -2.388 1.00 95.62 170 VAL A O 1
ATOM 1324 N N . GLY A 1 171 ? 0.465 9.491 -2.096 1.00 93.88 171 GLY A N 1
ATOM 1325 C CA . GLY A 1 171 ? 0.953 8.113 -2.038 1.00 93.88 171 GLY A CA 1
ATOM 1326 C C . GLY A 1 171 ? 0.749 7.422 -0.691 1.00 93.88 171 GLY A C 1
ATOM 1327 O O . GLY A 1 171 ? 0.565 6.218 -0.687 1.00 93.88 171 GLY A O 1
ATOM 1328 N N . TYR A 1 172 ? 0.718 8.137 0.444 1.00 98.00 172 TYR A N 1
ATOM 1329 C CA . TYR A 1 172 ? 0.613 7.483 1.763 1.00 98.00 172 TYR A CA 1
ATOM 1330 C C . TYR A 1 172 ? -0.453 8.038 2.706 1.00 98.00 172 TYR A C 1
ATOM 1332 O O . TYR A 1 172 ? -1.083 7.258 3.427 1.00 98.00 172 TYR A O 1
ATOM 1340 N N . MET A 1 173 ? -0.731 9.346 2.705 1.00 98.38 173 MET A N 1
ATOM 1341 C CA . MET A 1 173 ? -1.787 9.884 3.572 1.00 98.38 173 MET A CA 1
ATOM 1342 C C . MET A 1 173 ? -3.161 9.232 3.333 1.00 98.38 173 MET A C 1
ATOM 1344 O O . MET A 1 173 ? -3.855 9.008 4.324 1.00 98.38 173 MET A O 1
ATOM 1348 N N . PRO A 1 174 ? -3.574 8.854 2.103 1.00 97.88 174 PRO A N 1
ATOM 1349 C CA . PRO A 1 174 ? -4.831 8.136 1.899 1.00 97.88 174 PRO A CA 1
ATOM 1350 C C . PRO A 1 174 ? -4.849 6.751 2.560 1.00 97.88 174 PRO A C 1
ATOM 1352 O O . PRO A 1 174 ? -5.882 6.348 3.093 1.00 97.88 174 PRO A O 1
ATOM 1355 N N . PHE A 1 175 ? -3.710 6.055 2.598 1.00 97.88 175 PHE A N 1
ATOM 1356 C CA . PHE A 1 175 ? -3.572 4.733 3.214 1.00 97.88 175 PHE A CA 1
ATOM 1357 C C . PHE A 1 175 ? -3.721 4.816 4.737 1.00 97.88 175 PHE A C 1
ATOM 1359 O O . PHE A 1 175 ? -4.545 4.132 5.347 1.00 97.88 175 PHE A O 1
ATOM 1366 N N . TYR A 1 176 ? -2.966 5.712 5.374 1.00 98.56 176 TYR A N 1
ATOM 1367 C CA . TYR A 1 176 ? -3.088 5.929 6.816 1.00 98.56 176 TYR A CA 1
ATOM 1368 C C . TYR A 1 176 ? -4.429 6.576 7.182 1.00 98.56 176 TYR A C 1
ATOM 1370 O O . TYR A 1 176 ? -5.007 6.267 8.222 1.00 98.56 176 TYR A O 1
ATOM 1378 N N . GLY A 1 177 ? -4.968 7.426 6.308 1.00 98.19 177 GLY A N 1
ATOM 1379 C CA . GLY A 1 177 ? -6.278 8.046 6.459 1.00 98.19 177 GLY A CA 1
ATOM 1380 C C . GLY A 1 177 ? -7.415 7.024 6.464 1.00 98.19 177 GLY A C 1
ATOM 1381 O O . GLY A 1 177 ? -8.253 7.067 7.365 1.00 98.19 177 GLY A O 1
ATOM 1382 N N . ILE A 1 178 ? -7.431 6.067 5.524 1.00 97.88 178 ILE A N 1
ATOM 1383 C CA . ILE A 1 178 ? -8.451 5.007 5.512 1.00 97.88 178 ILE A CA 1
ATOM 1384 C C . ILE A 1 178 ? -8.328 4.108 6.746 1.00 97.88 178 ILE A C 1
ATOM 1386 O O . ILE A 1 178 ? -9.345 3.736 7.331 1.00 97.88 178 ILE A O 1
ATOM 1390 N N . ALA A 1 179 ? -7.102 3.814 7.191 1.00 98.38 179 ALA A N 1
ATOM 1391 C CA . ALA A 1 179 ? -6.856 3.015 8.386 1.00 98.38 179 ALA A CA 1
ATOM 1392 C C . ALA A 1 179 ? -7.360 3.726 9.652 1.00 98.38 179 ALA A C 1
ATOM 1394 O O . ALA A 1 179 ? -8.086 3.119 10.441 1.00 98.38 179 ALA A O 1
ATOM 1395 N N . ALA A 1 180 ? -7.063 5.022 9.813 1.00 98.19 180 ALA A N 1
ATOM 1396 C CA . ALA A 1 180 ? -7.607 5.843 10.896 1.00 98.19 180 ALA A CA 1
ATOM 1397 C C . ALA A 1 180 ? -9.135 5.912 10.843 1.00 98.19 180 ALA A C 1
ATOM 1399 O O . ALA A 1 180 ? -9.798 5.749 11.864 1.00 98.19 180 ALA A O 1
ATOM 1400 N N . TRP A 1 181 ? -9.713 6.105 9.656 1.00 97.75 181 TRP A N 1
ATOM 1401 C CA . TRP A 1 181 ? -11.160 6.213 9.514 1.00 97.75 181 TRP A CA 1
ATOM 1402 C C . TRP A 1 181 ? -11.867 4.900 9.859 1.00 97.75 181 TRP A C 1
ATOM 1404 O O . TRP A 1 181 ? -12.832 4.901 10.625 1.00 97.75 181 TRP A O 1
ATOM 1414 N N . LEU A 1 182 ? -11.374 3.769 9.352 1.00 97.94 182 LEU A N 1
ATOM 1415 C CA . LEU A 1 182 ? -11.909 2.448 9.683 1.00 97.94 182 LEU A CA 1
ATOM 1416 C C . LEU A 1 182 ? -11.768 2.138 11.170 1.00 97.94 182 LEU A C 1
ATOM 1418 O O . LEU A 1 182 ? -12.704 1.590 11.754 1.00 97.94 182 LEU A O 1
ATOM 1422 N N . HIS A 1 183 ? -10.653 2.528 11.786 1.00 97.50 183 HIS A N 1
ATOM 1423 C CA . HIS A 1 183 ? -10.464 2.410 13.225 1.00 97.50 183 HIS A CA 1
ATOM 1424 C C . HIS A 1 183 ? -11.503 3.242 14.004 1.00 97.50 183 HIS A C 1
ATOM 1426 O O . HIS A 1 183 ? -12.200 2.727 14.878 1.00 97.50 183 HIS A O 1
ATOM 1432 N N . ASP A 1 184 ? -11.694 4.506 13.625 1.00 96.81 184 ASP A N 1
ATOM 1433 C CA . ASP A 1 184 ? -12.564 5.457 14.329 1.00 96.81 184 ASP A CA 1
ATOM 1434 C C . ASP A 1 184 ? -14.063 5.207 14.133 1.00 96.81 184 ASP A C 1
ATOM 1436 O O . ASP A 1 184 ? -14.890 5.694 14.908 1.00 96.81 184 ASP A O 1
ATOM 1440 N N . LEU A 1 185 ? -14.446 4.418 13.125 1.00 96.12 185 LEU A N 1
ATOM 1441 C CA . LEU A 1 185 ? -15.815 3.916 13.006 1.00 96.12 185 LEU A CA 1
ATOM 1442 C C . LEU A 1 185 ? -16.196 2.991 14.175 1.00 96.12 185 LEU A C 1
ATOM 1444 O O . LEU A 1 185 ? -17.393 2.821 14.429 1.00 96.12 185 LEU A O 1
ATOM 1448 N N . GLY A 1 186 ? -15.216 2.440 14.902 1.00 92.19 186 GLY A N 1
ATOM 1449 C CA . GLY A 1 186 ? -15.423 1.680 16.131 1.00 92.19 186 GLY A CA 1
ATOM 1450 C C . GLY A 1 186 ? -16.391 0.517 15.929 1.00 92.19 186 GLY A C 1
ATOM 1451 O O . GLY A 1 186 ? -16.149 -0.377 15.119 1.00 92.19 186 GLY A O 1
ATOM 1452 N N . GLU A 1 187 ? -17.514 0.546 16.645 1.00 91.25 187 GLU A N 1
ATOM 1453 C CA . GLU A 1 187 ? -18.544 -0.500 16.604 1.00 91.25 187 GLU A CA 1
ATOM 1454 C C . GLU A 1 187 ? -19.456 -0.445 15.364 1.00 91.25 187 GLU A C 1
ATOM 1456 O O . GLU A 1 187 ? -20.297 -1.325 15.170 1.00 91.25 187 GLU A O 1
ATOM 1461 N N . GLN A 1 188 ? -19.302 0.552 14.482 1.00 95.69 188 GLN A N 1
ATOM 1462 C CA . GLN A 1 188 ? -20.124 0.718 13.275 1.00 95.69 188 GLN A CA 1
ATOM 1463 C C . GLN A 1 188 ? -19.726 -0.265 12.159 1.00 95.69 188 GLN A C 1
ATOM 1465 O O . GLN A 1 188 ? -19.423 0.123 11.026 1.00 95.69 188 GLN A O 1
ATOM 1470 N N . ARG A 1 189 ? -19.797 -1.564 12.461 1.00 93.81 189 ARG A N 1
ATOM 1471 C CA . ARG A 1 189 ? -19.339 -2.670 11.613 1.00 93.81 189 ARG A CA 1
ATOM 1472 C C . ARG A 1 189 ? -19.947 -2.668 10.218 1.00 93.81 189 ARG A C 1
ATOM 1474 O O . ARG A 1 189 ? -19.256 -2.943 9.245 1.00 93.81 189 ARG A O 1
ATOM 1481 N N . ALA A 1 190 ? -21.220 -2.298 10.094 1.00 96.44 190 ALA A N 1
ATOM 1482 C CA . ALA A 1 190 ? -21.874 -2.192 8.793 1.00 96.44 190 ALA A CA 1
ATOM 1483 C C . ALA A 1 190 ? -21.227 -1.123 7.894 1.00 96.44 190 ALA A C 1
ATOM 1485 O O . ALA A 1 190 ? -21.115 -1.329 6.688 1.00 96.44 190 ALA A O 1
ATOM 1486 N N . LYS A 1 191 ? -20.778 0.007 8.459 1.00 96.75 191 LYS A N 1
ATOM 1487 C CA . LYS A 1 191 ? -20.094 1.060 7.693 1.00 96.75 191 LYS A CA 1
ATOM 1488 C C . LYS A 1 191 ? -18.683 0.632 7.303 1.00 96.75 191 LYS A C 1
ATOM 1490 O O . LYS A 1 191 ? -18.311 0.823 6.152 1.00 96.75 191 LYS A O 1
ATOM 1495 N N . GLN A 1 192 ? -17.951 -0.003 8.221 1.00 97.19 192 GLN A N 1
ATOM 1496 C CA . GLN A 1 192 ? -16.621 -0.557 7.939 1.00 97.19 192 GLN A CA 1
ATOM 1497 C C . GLN A 1 192 ? -16.681 -1.573 6.792 1.00 97.19 192 GLN A C 1
ATOM 1499 O O . GLN A 1 192 ? -15.956 -1.443 5.812 1.00 97.19 192 GLN A O 1
ATOM 1504 N N . LEU A 1 193 ? -17.611 -2.532 6.863 1.00 97.44 193 LEU A N 1
ATOM 1505 C CA . LEU A 1 193 ? -17.787 -3.545 5.822 1.00 97.44 193 LEU A CA 1
ATOM 1506 C C . LEU A 1 193 ? -18.205 -2.944 4.479 1.00 97.44 193 LEU A C 1
ATOM 1508 O O . LEU A 1 193 ? -17.702 -3.380 3.453 1.00 97.44 193 LEU A O 1
ATOM 1512 N N . ARG A 1 194 ? -19.092 -1.941 4.465 1.00 97.69 194 ARG A N 1
ATOM 1513 C CA . ARG A 1 194 ? -19.471 -1.247 3.221 1.00 97.69 194 ARG A CA 1
ATOM 1514 C C . ARG A 1 194 ? -18.281 -0.549 2.576 1.00 97.69 194 ARG A C 1
ATOM 1516 O O . ARG A 1 194 ? -18.145 -0.615 1.362 1.00 97.69 194 ARG A O 1
ATOM 1523 N N . LEU A 1 195 ? -17.433 0.096 3.375 1.00 96.69 195 LEU A N 1
ATOM 1524 C CA . LEU A 1 195 ? -16.245 0.778 2.872 1.00 96.69 195 LEU A CA 1
ATOM 1525 C C . LEU A 1 195 ? -15.233 -0.222 2.303 1.00 96.69 195 LEU A C 1
ATOM 1527 O O 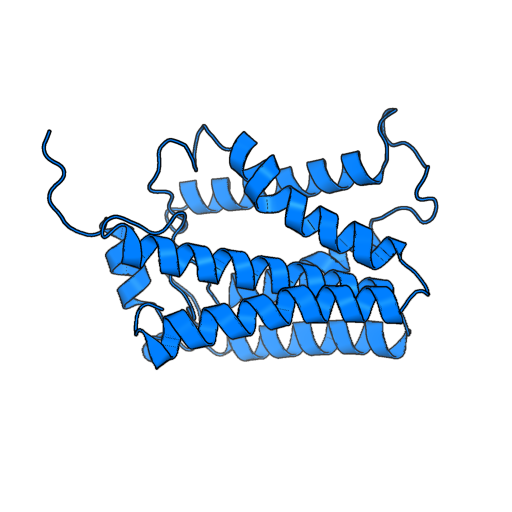. LEU A 1 195 ? -14.789 -0.052 1.175 1.00 96.69 195 LEU A O 1
ATOM 1531 N N . LEU A 1 196 ? -14.952 -1.309 3.027 1.00 98.06 196 LEU A N 1
ATOM 1532 C CA . LEU A 1 196 ? -14.079 -2.380 2.536 1.00 98.06 196 LEU A CA 1
ATOM 1533 C C . LEU A 1 196 ? -14.640 -3.057 1.280 1.00 98.06 196 LEU A C 1
ATOM 1535 O O . LEU A 1 196 ? -13.892 -3.317 0.346 1.00 98.06 196 LEU A O 1
ATOM 1539 N N . ALA A 1 197 ? -15.949 -3.312 1.231 1.00 97.94 197 ALA A N 1
ATOM 1540 C CA . ALA A 1 197 ? -16.595 -3.895 0.059 1.00 97.94 197 ALA A CA 1
ATOM 1541 C C . ALA A 1 197 ? -16.552 -2.955 -1.153 1.00 97.94 197 ALA A C 1
ATOM 1543 O O . ALA A 1 197 ? -16.418 -3.428 -2.276 1.00 97.94 197 ALA A O 1
ATOM 1544 N N . LEU A 1 198 ? -16.646 -1.639 -0.939 1.00 97.44 198 LEU A N 1
ATOM 1545 C CA . LEU A 1 198 ? -16.529 -0.652 -2.009 1.00 97.44 198 LEU A CA 1
ATOM 1546 C C . LEU A 1 198 ? -15.111 -0.626 -2.591 1.00 97.44 198 LEU A C 1
ATOM 1548 O O . LEU A 1 198 ? -14.963 -0.719 -3.808 1.00 97.44 198 LEU A O 1
ATOM 1552 N N . VAL A 1 199 ? -14.085 -0.526 -1.739 1.00 97.19 199 VAL A N 1
ATOM 1553 C CA . VAL A 1 199 ? -12.685 -0.493 -2.198 1.00 97.19 199 VAL A CA 1
ATOM 1554 C C . VAL A 1 199 ? -12.311 -1.838 -2.819 1.00 97.19 199 VAL A C 1
ATOM 1556 O O . VAL A 1 199 ? -11.977 -1.889 -3.994 1.00 97.19 199 VAL A O 1
ATOM 1559 N N . GLY A 1 200 ? -12.522 -2.946 -2.105 1.00 98.19 200 GLY A N 1
ATOM 1560 C CA . GLY A 1 200 ? -12.179 -4.277 -2.610 1.00 98.19 200 GLY A CA 1
ATOM 1561 C C . GLY A 1 200 ? -13.003 -4.707 -3.826 1.00 98.19 200 GLY A C 1
ATOM 1562 O O . GLY A 1 200 ? -12.498 -5.409 -4.698 1.00 98.19 200 GLY A O 1
ATOM 1563 N N . GLY A 1 201 ? -14.260 -4.267 -3.934 1.00 98.38 201 GLY A N 1
ATOM 1564 C CA . GLY A 1 201 ? -15.066 -4.468 -5.139 1.00 98.38 201 GLY A CA 1
ATOM 1565 C C . GLY A 1 201 ? -14.531 -3.681 -6.337 1.00 98.38 201 GLY A C 1
ATOM 1566 O O . GLY A 1 201 ? -14.564 -4.187 -7.458 1.00 98.38 201 GLY A O 1
ATOM 1567 N N . THR A 1 202 ? -13.996 -2.480 -6.100 1.00 98.06 202 THR A N 1
ATOM 1568 C CA . THR A 1 202 ? -13.313 -1.681 -7.128 1.00 98.06 202 THR A CA 1
ATOM 1569 C C . THR A 1 202 ? -12.022 -2.364 -7.569 1.00 98.06 202 THR A C 1
ATOM 1571 O O . THR A 1 202 ? -11.828 -2.549 -8.768 1.00 98.06 202 THR A O 1
ATOM 1574 N N . ASP A 1 203 ? -11.194 -2.824 -6.629 1.00 98.00 203 ASP A N 1
ATOM 1575 C CA . ASP A 1 203 ? -9.947 -3.541 -6.928 1.00 98.00 203 ASP A CA 1
ATOM 1576 C C . ASP A 1 203 ? -10.213 -4.800 -7.748 1.00 98.00 203 ASP A C 1
ATOM 1578 O O . ASP A 1 203 ? -9.594 -5.011 -8.788 1.00 98.00 203 ASP A O 1
ATOM 1582 N N . LEU A 1 204 ? -11.191 -5.612 -7.333 1.00 98.19 204 LEU A N 1
ATOM 1583 C CA . LEU A 1 204 ? -11.578 -6.814 -8.064 1.00 98.19 204 LEU A CA 1
ATOM 1584 C C . LEU A 1 204 ? -12.025 -6.482 -9.492 1.00 98.19 204 LEU A C 1
ATOM 1586 O O . LEU A 1 204 ? -11.625 -7.168 -10.432 1.00 98.19 204 LEU A O 1
ATOM 1590 N N . ALA A 1 205 ? -12.837 -5.436 -9.667 1.00 98.25 205 ALA A N 1
ATOM 1591 C CA . ALA A 1 205 ? -13.284 -5.009 -10.987 1.00 98.25 205 ALA A CA 1
ATOM 1592 C C . ALA A 1 205 ? -12.106 -4.566 -11.866 1.00 98.25 205 ALA A C 1
ATOM 1594 O O . ALA A 1 205 ? -12.011 -5.001 -13.013 1.00 98.25 205 ALA A O 1
ATOM 1595 N N . LEU A 1 206 ? -11.188 -3.754 -11.331 1.00 98.12 206 LEU A N 1
ATOM 1596 C CA . LEU A 1 206 ? -10.004 -3.299 -12.058 1.00 98.12 206 LEU A CA 1
ATOM 1597 C C . LEU A 1 206 ? -9.090 -4.474 -12.424 1.00 98.12 206 LEU A C 1
ATOM 1599 O O . LEU A 1 206 ? -8.718 -4.612 -13.586 1.00 98.12 206 LEU A O 1
ATOM 1603 N N . ILE A 1 207 ? -8.784 -5.360 -11.477 1.00 97.25 207 ILE A N 1
ATOM 1604 C CA . ILE A 1 207 ? -7.918 -6.521 -11.711 1.00 97.25 207 ILE A CA 1
ATOM 1605 C C . ILE A 1 207 ? -8.527 -7.454 -12.760 1.00 97.25 207 ILE A C 1
ATOM 1607 O O . ILE A 1 207 ? -7.809 -7.912 -13.641 1.00 97.25 207 ILE A O 1
ATOM 1611 N N . VAL A 1 208 ? -9.837 -7.726 -12.718 1.00 97.94 208 VAL A N 1
ATOM 1612 C CA . VAL A 1 208 ? -10.498 -8.601 -13.704 1.00 97.94 208 VAL A CA 1
ATOM 1613 C C . VAL A 1 208 ? -10.536 -7.960 -15.092 1.00 97.94 208 VAL A C 1
ATOM 1615 O O . VAL A 1 208 ? -10.253 -8.629 -16.086 1.00 97.94 208 VAL A O 1
ATOM 1618 N N . VAL A 1 209 ? -10.875 -6.673 -15.181 1.00 98.25 209 VAL A N 1
ATOM 1619 C CA . VAL A 1 209 ? -10.964 -5.975 -16.470 1.00 98.25 209 VAL A CA 1
ATOM 1620 C C . VAL A 1 209 ? -9.576 -5.811 -17.089 1.00 98.25 209 VAL A C 1
ATOM 1622 O O . VAL A 1 209 ? -9.357 -6.216 -18.226 1.00 98.25 209 VAL A O 1
ATOM 1625 N N . PHE A 1 210 ? -8.618 -5.260 -16.350 1.00 97.62 210 PHE A N 1
ATOM 1626 C CA . PHE A 1 210 ? -7.295 -4.956 -16.892 1.00 97.62 210 PHE A CA 1
ATOM 1627 C C . PHE A 1 210 ? -6.352 -6.166 -16.901 1.00 97.62 210 PHE A C 1
ATOM 1629 O O . PHE A 1 210 ? -5.432 -6.196 -17.707 1.00 97.62 210 PHE A O 1
ATOM 1636 N N . GLY A 1 211 ? -6.590 -7.189 -16.079 1.00 95.12 211 GLY A N 1
ATOM 1637 C CA . GLY A 1 211 ? -5.833 -8.443 -16.086 1.00 95.12 211 GLY A CA 1
ATOM 1638 C C . GLY A 1 211 ? -6.321 -9.412 -17.163 1.00 95.12 211 GLY A C 1
ATOM 1639 O O . GLY A 1 211 ? -5.889 -9.308 -18.304 1.00 95.12 211 GLY A O 1
ATOM 1640 N N . PRO A 1 212 ? -7.203 -10.377 -16.856 1.00 94.81 212 PRO A N 1
ATOM 1641 C CA . PRO A 1 212 ? -7.571 -11.432 -17.799 1.00 94.81 212 PRO A CA 1
ATOM 1642 C C . PRO A 1 212 ? -8.402 -10.970 -19.006 1.00 94.81 212 PRO A C 1
ATOM 1644 O O . PRO A 1 212 ? -8.324 -11.614 -20.048 1.00 94.81 212 PRO A O 1
ATOM 1647 N N . VAL A 1 213 ? -9.209 -9.903 -18.902 1.00 95.94 213 VAL A N 1
ATOM 1648 C CA . VAL A 1 213 ? -10.062 -9.464 -20.027 1.00 95.94 213 VAL A CA 1
ATOM 1649 C C . VAL A 1 213 ? -9.265 -8.677 -21.070 1.00 95.94 213 VAL A C 1
ATOM 1651 O O . VAL A 1 213 ? -9.414 -8.935 -22.263 1.00 95.94 213 VAL A O 1
ATOM 1654 N N . LEU A 1 214 ? -8.430 -7.726 -20.639 1.00 95.62 214 LEU A N 1
ATOM 1655 C CA . LEU A 1 214 ? -7.644 -6.874 -21.541 1.00 95.62 214 LEU A CA 1
ATOM 1656 C C . LEU A 1 214 ? -6.180 -7.314 -21.711 1.00 95.62 214 LEU A C 1
ATOM 1658 O O . LEU A 1 214 ? -5.559 -6.943 -22.705 1.00 95.62 214 LEU A O 1
ATOM 1662 N N . GLY A 1 215 ? -5.622 -8.088 -20.778 1.00 92.81 215 GLY A N 1
ATOM 1663 C CA . GLY A 1 215 ? -4.229 -8.548 -20.814 1.00 92.81 215 GLY A CA 1
ATOM 1664 C C . GLY A 1 215 ? -3.195 -7.465 -20.495 1.00 92.81 215 GLY A C 1
ATOM 1665 O O . GLY A 1 215 ? -2.069 -7.547 -20.978 1.00 92.81 215 GLY A O 1
ATOM 1666 N N . TRP A 1 216 ? -3.573 -6.416 -19.758 1.00 92.50 216 TRP A N 1
ATOM 1667 C CA . TRP A 1 216 ? -2.701 -5.272 -19.455 1.00 92.50 216 TRP A CA 1
ATOM 1668 C C . TRP A 1 216 ? -1.867 -5.474 -18.194 1.00 92.50 216 TRP A C 1
ATOM 1670 O O . TRP A 1 216 ? -0.760 -4.941 -18.119 1.00 92.50 216 TRP A O 1
ATOM 1680 N N . LEU A 1 217 ? -2.411 -6.200 -17.211 1.00 89.75 217 LEU A N 1
ATOM 1681 C CA . LEU A 1 217 ? -1.775 -6.451 -15.917 1.00 89.75 217 LEU A CA 1
ATOM 1682 C C . LEU A 1 217 ? -0.989 -7.746 -15.888 1.00 89.75 217 LEU A C 1
ATOM 1684 O O . LEU A 1 217 ? -1.529 -8.818 -16.240 1.00 89.75 217 LEU A O 1
#

Foldseek 3Di:
DDDPQAEDPLLVQLVVQAQDQVLADPVLVVLVVVLVVVLVVCVVVVVQLLQLLLLLQLLVVLVLQLVQLLCCQVVSYHGQKAFHDRANGHNGRRDGSVNNSCSSNVLSVLLVVQDPPQQDDDVNHRRLVVSLLVVLVVVLVVLLVVVVVVGMDGDDPCRDPPVSVCCSVPVGSVSSVSSNVSSVCPPVVVVSVVSSCVSVVVSVVSCCCCPPVVPSD

Radius of gyration: 18.0 Å; Cα contacts (8 Å, |Δi|>4): 312; chains: 1; bounding box: 41×42×52 Å

pLDDT: mean 95.57, std 8.08, range [38.22, 98.75]

Mean predicted aligned error: 3.51 Å

Solvent-accessible surface area (backbone atoms only — not comparable to full-atom values): 11171 Å² total; per-residue (Å²): 134,83,78,69,91,47,59,41,71,64,41,52,51,10,52,68,45,34,68,36,74,89,39,61,40,75,65,52,59,53,46,52,50,50,52,53,49,55,52,47,53,35,57,76,69,64,38,56,27,34,52,45,2,7,51,39,17,27,41,48,47,52,40,50,46,51,50,28,31,49,41,22,55,74,63,48,36,41,28,60,45,30,37,47,78,97,59,45,35,21,82,39,41,54,36,35,51,71,54,53,49,46,37,46,44,46,18,32,56,51,41,73,69,53,64,88,60,74,81,42,63,52,96,86,35,55,37,60,64,48,50,25,49,53,55,13,48,50,53,49,49,49,50,53,51,35,33,79,66,71,33,33,48,57,72,44,86,76,43,33,92,87,34,45,69,51,42,24,60,68,67,26,27,57,36,44,43,45,6,49,49,36,31,72,47,50,87,44,53,71,58,46,50,51,52,46,49,52,51,46,50,47,36,52,51,50,50,47,47,39,19,82,72,66,64,54,93

Secondary structure (DSSP, 8-state):
----SS--HHHHHHHHHTT-GGG--THHHHHHHHHHHHHHHHHHTT-HHHHHHHHHHHHHHHHHHHHHHHHHHHHSS--SEEE-SS-S--SBTTB-HHHHHHHHHHHHHHHHHS-S-TT-EETTEEHHHHHHHHHHHHHHHHHHHHHHTTSEEE-BTTBSSS-HHHIIIIIIHHHHHHHHHHHHTTT-HHHHHHHHHHHHHHHHHHHHIIIIIT---